Protein AF-A0A154P8I4-F1 (afdb_monomer_lite)

pLDDT: mean 86.37, std 14.07, range [35.03, 98.5]

Structure (mmCIF, N/CA/C/O backbone):
data_AF-A0A154P8I4-F1
#
_entry.id   AF-A0A154P8I4-F1
#
loop_
_atom_site.group_PDB
_atom_site.id
_atom_site.type_symbol
_atom_site.label_atom_id
_atom_site.label_alt_id
_atom_site.label_comp_id
_atom_site.label_asym_id
_atom_site.label_entity_id
_atom_site.label_seq_id
_atom_site.pdbx_PDB_ins_code
_atom_site.Cartn_x
_atom_site.Cartn_y
_atom_site.Cartn_z
_atom_site.occupancy
_atom_site.B_iso_or_equiv
_atom_site.auth_seq_id
_atom_site.auth_comp_id
_atom_site.auth_asym_id
_atom_site.auth_atom_id
_atom_site.pdbx_PDB_model_num
ATOM 1 N N . MET A 1 1 ? 20.596 -29.218 -46.130 1.00 35.44 1 MET A N 1
ATOM 2 C CA . MET A 1 1 ? 19.364 -29.199 -46.947 1.00 35.44 1 MET A CA 1
ATOM 3 C C . MET A 1 1 ? 18.189 -29.148 -45.987 1.00 35.44 1 MET A C 1
ATOM 5 O O . MET A 1 1 ? 17.898 -30.147 -45.347 1.00 35.44 1 MET A O 1
ATOM 9 N N . ASN A 1 2 ? 17.608 -27.961 -45.802 1.00 36.53 2 ASN A N 1
ATOM 10 C CA . ASN A 1 2 ? 16.496 -27.729 -44.881 1.00 36.53 2 ASN A CA 1
ATOM 11 C C . ASN A 1 2 ? 15.179 -28.038 -45.594 1.00 36.53 2 ASN A C 1
ATOM 13 O O . ASN A 1 2 ? 14.752 -27.282 -46.466 1.00 36.53 2 ASN A O 1
ATOM 17 N N . GLY A 1 3 ? 14.551 -29.153 -45.229 1.00 35.03 3 GLY A N 1
ATOM 18 C CA . GLY A 1 3 ? 13.185 -29.465 -45.630 1.00 35.03 3 GLY A CA 1
ATOM 19 C C . GLY A 1 3 ? 12.202 -28.647 -44.798 1.00 35.03 3 GLY A C 1
ATOM 20 O O . GLY A 1 3 ? 11.928 -28.984 -43.652 1.00 35.03 3 GLY A O 1
ATOM 21 N N . SER A 1 4 ? 11.687 -27.562 -45.376 1.00 39.53 4 SER A N 1
ATOM 22 C CA . SER A 1 4 ? 10.518 -26.850 -44.858 1.00 39.53 4 SER A CA 1
ATOM 23 C C . SER A 1 4 ? 9.282 -27.738 -45.028 1.00 39.53 4 SER A C 1
ATOM 25 O O . SER A 1 4 ? 8.770 -27.904 -46.136 1.00 39.53 4 SER A O 1
ATOM 27 N N . LEU A 1 5 ? 8.816 -28.342 -43.935 1.00 37.09 5 LEU A N 1
ATOM 28 C CA . LEU A 1 5 ? 7.507 -28.987 -43.871 1.00 37.09 5 LEU A CA 1
ATOM 29 C C . LEU A 1 5 ? 6.443 -27.895 -43.698 1.00 37.09 5 LEU A C 1
ATOM 31 O O . LEU A 1 5 ? 6.119 -27.473 -42.592 1.00 37.09 5 LEU A O 1
ATOM 35 N N . CYS A 1 6 ? 5.912 -27.418 -44.824 1.00 40.31 6 CYS A N 1
ATOM 36 C CA . CYS A 1 6 ? 4.711 -26.592 -44.868 1.00 40.31 6 CYS A CA 1
ATOM 37 C C . CYS A 1 6 ? 3.496 -27.472 -44.531 1.00 40.31 6 CYS A C 1
ATOM 39 O O . CYS A 1 6 ? 2.940 -28.148 -45.399 1.00 40.31 6 CYS A O 1
ATOM 41 N N . VAL A 1 7 ? 3.101 -27.500 -43.257 1.00 44.62 7 VAL A N 1
ATOM 42 C CA . VAL A 1 7 ? 1.841 -28.123 -42.835 1.00 44.62 7 VAL A CA 1
ATOM 43 C C . VAL A 1 7 ? 0.710 -27.178 -43.236 1.00 44.62 7 VAL A C 1
ATOM 45 O O . VAL A 1 7 ? 0.547 -26.100 -42.670 1.00 44.62 7 VAL A O 1
ATOM 48 N N . ARG A 1 8 ? -0.044 -27.562 -44.270 1.00 45.06 8 ARG A N 1
ATOM 49 C CA . ARG A 1 8 ? -1.255 -26.857 -44.705 1.00 45.06 8 ARG A CA 1
ATOM 50 C C . ARG A 1 8 ? -2.256 -26.833 -43.549 1.00 45.06 8 ARG A C 1
ATOM 52 O O . ARG A 1 8 ? -2.596 -27.884 -43.012 1.00 45.06 8 ARG A O 1
ATOM 59 N N . GLY A 1 9 ? -2.688 -25.627 -43.179 1.00 53.31 9 GLY A N 1
ATOM 60 C CA . GLY A 1 9 ? -3.581 -25.371 -42.055 1.00 53.31 9 GLY A CA 1
ATOM 61 C C . GLY A 1 9 ? -4.856 -26.207 -42.118 1.00 53.31 9 GLY A C 1
ATOM 62 O O . GLY A 1 9 ? -5.525 -26.273 -43.151 1.00 53.31 9 GLY A O 1
ATOM 63 N N . CYS A 1 10 ? -5.184 -26.842 -40.997 1.00 58.69 10 CYS A N 1
ATOM 64 C CA . CYS A 1 10 ? -6.472 -27.487 -40.809 1.00 58.69 10 CYS A CA 1
ATOM 65 C C . CYS A 1 10 ? -7.538 -26.385 -40.815 1.00 58.69 10 CYS A C 1
ATOM 67 O O . CYS A 1 10 ? -7.461 -25.439 -40.028 1.00 58.69 10 CYS A O 1
ATOM 69 N N . SER A 1 11 ? -8.500 -26.455 -41.733 1.00 68.38 11 SER A N 1
ATOM 70 C CA . SER A 1 11 ? -9.598 -25.495 -41.756 1.00 68.38 11 SER A CA 1
ATOM 71 C C . SER A 1 11 ? -10.406 -25.610 -40.465 1.00 68.38 11 SER A C 1
ATOM 73 O O . SER A 1 11 ? -10.626 -26.700 -39.932 1.00 68.38 11 SER A O 1
ATOM 75 N N . LYS A 1 12 ? -10.845 -24.458 -39.947 1.00 77.44 12 LYS A N 1
ATOM 76 C CA . LYS A 1 12 ? -11.714 -24.390 -38.772 1.00 77.44 12 LYS A CA 1
ATOM 77 C C . LYS A 1 12 ? -12.916 -25.333 -38.983 1.00 77.44 12 LYS A C 1
ATOM 79 O O . LYS A 1 12 ? -13.546 -25.235 -40.038 1.00 77.44 12 LYS A O 1
ATOM 84 N N . PRO A 1 13 ? -13.246 -26.224 -38.028 1.00 84.56 13 PRO A N 1
ATOM 85 C CA . PRO A 1 13 ? -14.348 -27.170 -38.180 1.00 84.56 13 PRO A CA 1
ATOM 86 C C . PRO A 1 13 ? -15.649 -26.483 -38.603 1.00 84.56 13 PRO A C 1
ATOM 88 O O . PRO A 1 13 ? -15.931 -25.368 -38.160 1.00 84.56 13 PRO A O 1
ATOM 91 N N . ALA A 1 14 ? -16.463 -27.156 -39.425 1.00 83.25 14 ALA A N 1
ATOM 92 C CA . ALA A 1 14 ? -17.714 -26.605 -39.962 1.00 83.25 14 ALA A CA 1
ATOM 93 C C . ALA A 1 14 ? -18.647 -26.060 -38.861 1.00 83.25 14 ALA A C 1
ATOM 95 O O . ALA A 1 14 ? -19.246 -24.996 -39.003 1.00 83.25 14 ALA A O 1
ATOM 96 N N . THR A 1 15 ? -18.690 -26.744 -37.717 1.00 84.25 15 THR A N 1
ATOM 97 C CA . THR A 1 15 ? -19.455 -26.357 -36.521 1.00 84.25 15 THR A CA 1
ATOM 98 C C . THR A 1 15 ? -18.984 -25.050 -35.881 1.00 84.25 15 THR A C 1
ATOM 100 O O . THR A 1 15 ? -19.738 -24.397 -35.166 1.00 84.25 15 THR A O 1
ATOM 103 N N . LEU A 1 16 ? -17.750 -24.631 -36.155 1.00 80.38 16 LEU A N 1
ATOM 104 C CA . LEU A 1 16 ? -17.148 -23.415 -35.628 1.00 80.38 16 LEU A CA 1
ATOM 105 C C . LEU A 1 16 ? -17.071 -22.299 -36.676 1.00 80.38 16 LEU A C 1
ATOM 107 O O . LEU A 1 16 ? -16.514 -21.246 -36.377 1.00 80.38 16 LEU A O 1
ATOM 111 N N . MET A 1 17 ? -17.654 -22.456 -37.873 1.00 82.12 17 MET A N 1
ATOM 112 C CA . MET A 1 17 ? -17.574 -21.476 -38.975 1.00 82.12 17 MET A CA 1
ATOM 113 C C . MET A 1 17 ? -18.043 -20.064 -38.611 1.00 82.12 17 MET A C 1
ATOM 115 O O . MET A 1 17 ? -17.432 -19.103 -39.073 1.00 82.12 17 MET A O 1
ATOM 119 N N . ALA A 1 18 ? -18.998 -19.926 -37.692 1.00 83.81 18 ALA A N 1
ATOM 120 C CA . ALA A 1 18 ? -19.442 -18.625 -37.184 1.00 83.81 18 ALA A CA 1
ATOM 121 C C . ALA A 1 18 ? -18.504 -17.978 -36.132 1.00 83.81 18 ALA A C 1
ATOM 123 O O . ALA A 1 18 ? -18.668 -16.806 -35.816 1.00 83.81 18 ALA A O 1
ATOM 124 N N . HIS A 1 19 ? -17.524 -18.706 -35.583 1.00 76.44 19 HIS A N 1
ATOM 125 C CA . HIS A 1 19 ? -16.660 -18.244 -34.483 1.00 76.44 19 HIS A CA 1
ATOM 126 C C . HIS A 1 19 ? -15.320 -17.669 -34.971 1.00 76.44 19 HIS A C 1
ATOM 128 O O . HIS A 1 19 ? -14.668 -18.258 -35.828 1.00 76.44 19 HIS A O 1
ATOM 134 N N . THR A 1 20 ? -14.828 -16.579 -34.390 1.00 84.56 20 THR A N 1
ATOM 135 C CA . THR A 1 20 ? -13.475 -16.074 -34.693 1.00 84.56 20 THR A CA 1
ATOM 136 C C . THR A 1 20 ? -12.428 -16.816 -33.861 1.00 84.56 20 THR A C 1
ATOM 138 O O . THR A 1 20 ? -12.591 -16.955 -32.649 1.00 84.56 20 THR A O 1
ATOM 141 N N . VAL A 1 21 ? -11.339 -17.285 -34.484 1.00 82.50 21 VAL A N 1
ATOM 142 C CA . VAL A 1 21 ? -10.190 -17.836 -33.742 1.00 82.50 21 VAL A CA 1
ATOM 143 C C . VAL A 1 21 ? -9.524 -16.684 -32.993 1.00 82.50 21 VAL A C 1
ATOM 145 O O . VAL A 1 21 ? -8.951 -15.794 -33.612 1.00 82.50 21 VAL A O 1
ATOM 148 N N . ALA A 1 22 ? -9.630 -16.679 -31.665 1.00 76.94 22 ALA A N 1
ATOM 149 C CA . ALA A 1 22 ? -9.088 -15.601 -30.839 1.00 76.94 22 ALA A CA 1
ATOM 150 C C . ALA A 1 22 ? -7.551 -15.606 -30.809 1.00 76.94 22 ALA A C 1
ATOM 152 O O . ALA A 1 22 ? -6.921 -14.551 -30.830 1.00 76.94 22 ALA A O 1
ATOM 153 N N . LYS A 1 23 ? -6.954 -16.800 -30.733 1.00 80.94 23 LYS A N 1
ATOM 154 C CA . LYS A 1 23 ? -5.507 -17.018 -30.697 1.00 80.94 23 LYS A CA 1
ATOM 155 C C . LYS A 1 23 ? -5.202 -18.471 -31.053 1.00 80.94 23 LYS A C 1
ATOM 157 O O . LYS A 1 23 ? -5.922 -19.366 -30.617 1.00 80.94 23 LYS A O 1
ATOM 162 N N . GLU A 1 24 ? -4.144 -18.695 -31.821 1.00 82.56 24 GLU A N 1
ATOM 163 C CA . GLU A 1 24 ? -3.618 -20.029 -32.115 1.00 82.56 24 GLU A CA 1
ATOM 164 C C . GLU A 1 24 ? -2.431 -20.326 -31.188 1.00 82.56 24 GLU A C 1
ATOM 166 O O . GLU A 1 24 ? -1.596 -19.452 -30.939 1.00 82.56 24 GLU A O 1
ATOM 171 N N . TYR A 1 25 ? -2.374 -21.542 -30.645 1.00 79.38 25 TYR A N 1
ATOM 172 C CA . TYR A 1 25 ? -1.311 -21.978 -29.743 1.00 79.38 25 TYR A CA 1
ATOM 173 C C . TYR A 1 25 ? -0.600 -23.192 -30.331 1.00 79.38 25 TYR A C 1
ATOM 175 O O . TYR A 1 25 ? -1.224 -24.221 -30.579 1.00 79.38 25 TYR A O 1
ATOM 183 N N . ASN A 1 26 ? 0.719 -23.093 -30.481 1.00 84.75 26 ASN A N 1
ATOM 184 C CA . ASN A 1 26 ? 1.554 -24.236 -30.827 1.00 84.75 26 ASN A CA 1
ATOM 185 C C . ASN A 1 26 ? 1.911 -25.001 -29.548 1.00 84.75 26 ASN A C 1
ATOM 187 O O . ASN A 1 26 ? 2.734 -24.546 -28.752 1.00 84.75 26 ASN A O 1
ATOM 191 N N . VAL A 1 27 ? 1.268 -26.149 -29.334 1.00 84.00 27 VAL A N 1
ATOM 192 C CA . VAL A 1 27 ? 1.498 -26.995 -28.157 1.00 84.00 27 VAL A CA 1
ATOM 193 C C . VAL A 1 27 ? 2.620 -27.981 -28.468 1.00 84.00 27 VAL A C 1
ATOM 195 O O . VAL A 1 27 ? 2.387 -29.053 -29.016 1.00 84.00 27 VAL A O 1
ATOM 198 N N . VAL A 1 28 ? 3.851 -27.598 -28.128 1.00 89.44 28 VAL A N 1
ATOM 199 C CA . VAL A 1 28 ? 5.066 -28.406 -28.361 1.00 89.44 28 VAL A CA 1
ATOM 200 C C . VAL A 1 28 ? 5.499 -29.235 -27.142 1.00 89.44 28 VAL A C 1
ATOM 202 O O . VAL A 1 28 ? 6.514 -29.921 -27.191 1.00 89.44 28 VAL A O 1
ATOM 205 N N . GLY A 1 29 ? 4.717 -29.197 -26.059 1.00 81.75 29 GLY A N 1
ATOM 206 C CA . GLY A 1 29 ? 5.073 -29.788 -24.768 1.00 81.75 29 GLY A CA 1
ATOM 207 C C . GLY A 1 29 ? 5.945 -28.861 -23.913 1.00 81.75 29 GLY A C 1
ATOM 208 O O . GLY A 1 29 ? 6.627 -27.971 -24.414 1.00 81.75 29 GLY A O 1
ATOM 209 N N . MET A 1 30 ? 5.878 -29.045 -22.598 1.00 91.81 30 MET A N 1
ATOM 210 C CA . MET A 1 30 ? 6.654 -28.326 -21.584 1.00 91.81 30 MET A CA 1
ATOM 211 C C . MET A 1 30 ? 7.020 -29.342 -20.503 1.00 91.81 30 MET A C 1
ATOM 213 O O . MET A 1 30 ? 6.185 -30.187 -20.168 1.00 91.81 30 MET A O 1
ATOM 217 N N . THR A 1 31 ? 8.246 -29.311 -19.974 1.00 90.50 31 THR A N 1
ATOM 218 C CA . THR A 1 31 ? 8.592 -30.210 -18.865 1.00 90.50 31 THR A CA 1
ATOM 219 C C . THR A 1 31 ? 7.923 -29.742 -17.574 1.00 90.50 31 THR A C 1
ATOM 221 O O . THR A 1 31 ? 7.605 -28.565 -17.422 1.00 90.50 31 THR A O 1
ATOM 224 N N . VAL A 1 32 ? 7.723 -30.648 -16.612 1.00 79.81 32 VAL A N 1
ATOM 225 C CA . VAL A 1 32 ? 7.200 -30.270 -15.285 1.00 79.81 32 VAL A CA 1
ATOM 226 C C . VAL A 1 32 ? 8.108 -29.234 -14.624 1.00 79.81 32 VAL A C 1
ATOM 228 O O . VAL A 1 32 ? 7.610 -28.301 -14.009 1.00 79.81 32 VAL A O 1
ATOM 231 N N . LYS A 1 33 ? 9.428 -29.356 -14.804 1.00 77.62 33 LYS A N 1
ATOM 232 C CA . LYS A 1 33 ? 10.389 -28.369 -14.317 1.00 77.62 33 LYS A CA 1
ATOM 233 C C . LYS A 1 33 ? 10.189 -27.014 -14.995 1.00 77.62 33 LYS A C 1
ATOM 235 O O . LYS A 1 33 ? 10.012 -26.040 -14.290 1.00 77.62 33 LYS A O 1
ATOM 240 N N . ASP A 1 34 ? 10.119 -26.955 -16.324 1.00 79.75 34 ASP A N 1
ATOM 241 C CA . ASP A 1 34 ? 9.887 -25.688 -17.035 1.00 79.75 34 ASP A CA 1
ATOM 242 C C . ASP A 1 34 ? 8.540 -25.064 -16.663 1.00 79.75 34 ASP A C 1
ATOM 244 O O . ASP A 1 34 ? 8.420 -23.846 -16.616 1.00 79.75 34 ASP A O 1
ATOM 248 N N . PHE A 1 35 ? 7.519 -25.886 -16.404 1.00 78.94 35 PHE A N 1
ATOM 249 C CA . PHE A 1 35 ? 6.231 -25.415 -15.910 1.00 78.94 35 PHE A CA 1
ATOM 250 C C . PHE A 1 35 ? 6.375 -24.809 -14.517 1.00 78.94 35 PHE A C 1
ATOM 252 O O . PHE A 1 35 ? 5.916 -23.694 -14.295 1.00 78.94 35 PHE A O 1
ATOM 259 N N . LEU A 1 36 ? 7.026 -25.514 -13.593 1.00 67.94 36 LEU A N 1
ATOM 260 C CA . LEU A 1 36 ? 7.275 -25.006 -12.252 1.00 67.94 36 LEU A CA 1
ATOM 261 C C . LEU A 1 36 ? 8.142 -23.751 -12.317 1.00 67.94 36 LEU A C 1
ATOM 263 O O . LEU A 1 36 ? 7.663 -22.716 -11.893 1.00 67.94 36 LEU A O 1
ATOM 267 N N . ASP A 1 37 ? 9.320 -23.767 -12.927 1.00 69.69 37 ASP A N 1
ATOM 268 C CA . ASP A 1 37 ? 10.199 -22.596 -13.054 1.00 69.69 37 ASP A CA 1
ATOM 269 C C . ASP A 1 37 ? 9.430 -21.406 -13.670 1.00 69.69 37 ASP A C 1
ATOM 271 O O . ASP A 1 37 ? 9.345 -20.328 -13.089 1.00 69.69 37 ASP A O 1
ATOM 275 N N . LYS A 1 38 ? 8.704 -21.613 -14.776 1.00 68.38 38 LYS A N 1
ATOM 276 C CA . LYS A 1 38 ? 7.925 -20.546 -15.430 1.00 68.38 38 LYS A CA 1
ATOM 277 C C . LYS A 1 38 ? 6.744 -20.028 -14.607 1.00 68.38 38 LYS A C 1
ATOM 279 O O . LYS A 1 38 ? 6.360 -18.871 -14.777 1.00 68.38 38 LYS A O 1
ATOM 284 N N . HIS A 1 39 ? 6.121 -20.863 -13.782 1.00 60.16 39 HIS A N 1
ATOM 285 C CA . HIS A 1 39 ? 4.912 -20.511 -13.032 1.00 60.16 39 HIS A CA 1
ATOM 286 C C . HIS A 1 39 ? 5.154 -20.286 -11.529 1.00 60.16 39 HIS A C 1
ATOM 288 O O . HIS A 1 39 ? 4.250 -19.793 -10.860 1.00 60.16 39 HIS A O 1
ATOM 294 N N . THR A 1 40 ? 6.357 -20.569 -11.021 1.00 49.94 40 THR A N 1
ATOM 295 C CA . THR A 1 40 ? 6.786 -20.382 -9.621 1.00 49.94 40 THR A CA 1
ATOM 296 C C . THR A 1 40 ? 7.856 -19.294 -9.478 1.00 49.94 40 THR A C 1
ATOM 298 O O . THR A 1 40 ? 7.763 -18.518 -8.532 1.00 49.94 40 THR A O 1
ATOM 301 N N . ASP A 1 41 ? 8.756 -19.083 -10.456 1.00 45.00 41 ASP A N 1
ATOM 302 C CA . ASP A 1 41 ? 9.697 -17.935 -10.449 1.00 45.00 41 ASP A CA 1
ATOM 303 C C . ASP A 1 41 ? 9.002 -16.586 -10.726 1.00 45.00 41 ASP A C 1
ATOM 305 O O . ASP A 1 41 ? 9.611 -15.517 -10.651 1.00 45.00 41 ASP A O 1
ATOM 309 N N . MET A 1 42 ? 7.702 -16.610 -11.036 1.00 49.47 42 MET A N 1
ATOM 310 C CA . MET A 1 42 ? 6.866 -15.412 -11.145 1.00 49.47 42 MET A CA 1
AT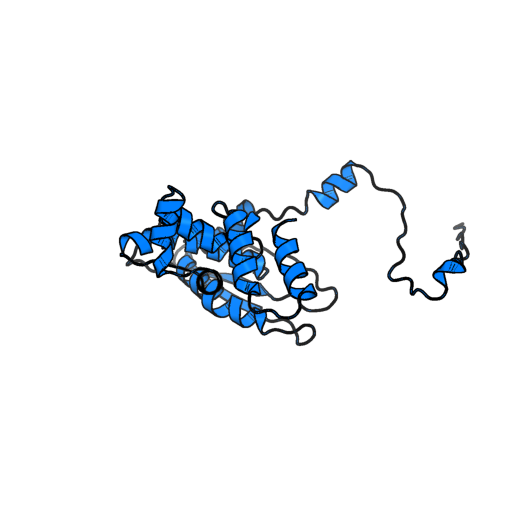OM 311 C C . MET A 1 42 ? 6.265 -14.957 -9.809 1.00 49.47 42 MET A C 1
ATOM 313 O O . MET A 1 42 ? 5.523 -13.967 -9.799 1.00 49.47 42 MET A O 1
ATOM 317 N N . GLU A 1 43 ? 6.533 -15.638 -8.688 1.00 59.06 43 GLU A N 1
ATOM 318 C CA . GLU A 1 43 ? 6.020 -15.175 -7.402 1.00 59.06 43 GLU A CA 1
ATOM 319 C C . GLU A 1 43 ? 6.651 -13.834 -7.031 1.00 59.06 43 GLU A C 1
ATOM 321 O O . GLU A 1 43 ? 7.820 -13.705 -6.667 1.00 59.06 43 GLU A O 1
ATOM 326 N N . PHE A 1 44 ? 5.827 -12.794 -7.129 1.00 77.19 44 PHE A N 1
ATOM 327 C CA . PHE A 1 44 ? 6.126 -11.494 -6.572 1.00 77.19 44 PHE A CA 1
ATOM 328 C C . PHE A 1 44 ? 6.545 -11.654 -5.101 1.00 77.19 44 PHE A C 1
ATOM 330 O O . PHE A 1 44 ? 5.734 -11.982 -4.236 1.00 77.19 44 PHE A O 1
ATOM 337 N N . ASN A 1 45 ? 7.821 -11.391 -4.820 1.00 85.12 45 ASN A N 1
ATOM 338 C CA . ASN A 1 45 ? 8.385 -11.520 -3.486 1.00 85.12 45 ASN A CA 1
ATOM 339 C C . ASN A 1 45 ? 8.379 -10.161 -2.772 1.00 85.12 45 ASN A C 1
ATOM 341 O O . ASN A 1 45 ? 9.251 -9.313 -2.992 1.00 85.12 45 ASN A O 1
ATOM 345 N N . LEU A 1 46 ? 7.395 -9.949 -1.892 1.00 88.88 46 LEU A N 1
ATOM 346 C CA . LEU A 1 46 ? 7.287 -8.706 -1.122 1.00 88.88 46 LEU A CA 1
ATOM 347 C C . LEU A 1 46 ? 8.498 -8.483 -0.203 1.00 88.88 46 LEU A C 1
ATOM 349 O O . LEU A 1 46 ? 8.918 -7.344 -0.004 1.00 88.88 46 LEU A O 1
ATOM 353 N N . THR A 1 47 ? 9.089 -9.548 0.339 1.00 90.88 47 THR A N 1
ATOM 354 C CA . THR A 1 47 ? 10.278 -9.450 1.198 1.00 90.88 47 THR A CA 1
ATOM 355 C C . THR A 1 47 ? 11.470 -8.888 0.431 1.00 90.88 47 THR A C 1
ATOM 357 O O . THR A 1 47 ? 12.159 -8.003 0.940 1.00 90.88 47 THR A O 1
ATOM 360 N N . GLU A 1 48 ? 11.691 -9.338 -0.802 1.00 90.38 48 GLU A N 1
ATOM 361 C CA . GLU A 1 48 ? 12.755 -8.793 -1.647 1.00 90.38 48 GLU A CA 1
ATOM 362 C C . GLU A 1 48 ? 12.449 -7.356 -2.081 1.00 90.38 48 GLU A C 1
ATOM 364 O O . GLU A 1 48 ? 13.321 -6.489 -2.013 1.00 90.38 48 GLU A O 1
ATOM 369 N N . LEU A 1 49 ? 11.186 -7.053 -2.404 1.00 92.25 49 LEU A N 1
ATOM 370 C CA . LEU A 1 49 ? 10.757 -5.683 -2.693 1.00 92.25 49 LEU A CA 1
ATOM 371 C C . LEU A 1 49 ? 11.064 -4.727 -1.529 1.00 92.25 49 LEU A C 1
ATOM 373 O O . LEU A 1 49 ? 11.594 -3.639 -1.752 1.00 92.25 49 LEU A O 1
ATOM 377 N N . ARG A 1 50 ? 10.768 -5.133 -0.287 1.00 95.25 50 ARG A N 1
ATOM 378 C CA . ARG A 1 50 ? 11.066 -4.355 0.928 1.00 95.25 50 ARG A CA 1
ATOM 379 C C . ARG A 1 50 ? 12.564 -4.089 1.072 1.00 95.25 50 ARG A C 1
ATOM 381 O O . ARG A 1 50 ? 12.949 -2.961 1.378 1.00 95.25 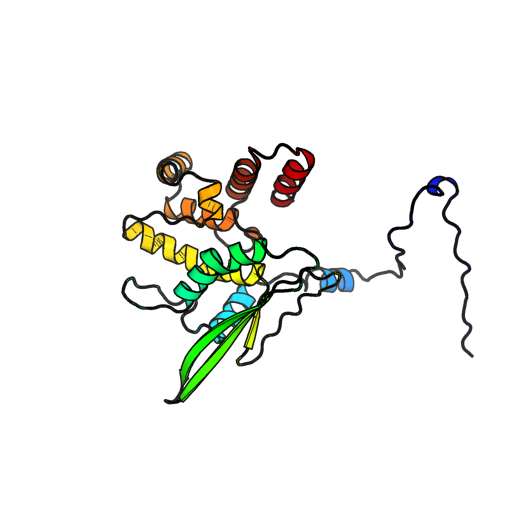50 ARG A O 1
ATOM 388 N N . LYS A 1 51 ? 13.404 -5.109 0.852 1.00 94.06 51 LYS A N 1
ATOM 389 C CA . LYS A 1 51 ? 14.869 -4.978 0.923 1.00 94.06 51 LYS A CA 1
ATOM 390 C C . LYS A 1 51 ? 15.389 -4.000 -0.122 1.00 94.06 51 LYS A C 1
ATOM 392 O O . LYS A 1 51 ? 16.119 -3.082 0.241 1.00 94.06 51 LYS A O 1
ATOM 397 N N . MET A 1 52 ? 14.969 -4.152 -1.379 1.00 93.38 52 MET A N 1
ATOM 398 C CA . MET A 1 52 ? 15.351 -3.239 -2.457 1.00 93.38 52 MET A CA 1
ATOM 399 C C . MET A 1 52 ? 14.899 -1.812 -2.151 1.00 93.38 52 MET A C 1
ATOM 401 O O . MET A 1 52 ? 15.707 -0.890 -2.187 1.00 93.38 52 MET A O 1
ATOM 405 N N . PHE A 1 53 ? 13.642 -1.618 -1.743 1.00 96.12 53 PHE A N 1
ATOM 406 C CA . PHE A 1 53 ? 13.130 -0.284 -1.437 1.00 96.12 53 PHE A CA 1
ATOM 407 C C . PHE A 1 53 ? 13.886 0.392 -0.284 1.00 96.12 53 PHE A C 1
ATOM 409 O O . PHE A 1 53 ? 14.164 1.589 -0.368 1.00 96.12 53 PHE A O 1
ATOM 416 N N . LYS A 1 54 ? 14.309 -0.359 0.744 1.00 95.69 54 LYS A N 1
ATOM 417 C CA . LYS A 1 54 ? 15.134 0.163 1.849 1.00 95.69 54 LYS A CA 1
ATOM 418 C C . LYS A 1 54 ? 16.481 0.729 1.385 1.00 95.69 54 LYS A C 1
ATOM 420 O O . LYS A 1 54 ? 16.995 1.656 2.009 1.00 95.69 54 LYS A O 1
ATOM 425 N N . LEU A 1 55 ? 17.048 0.225 0.285 1.00 93.31 55 LEU A N 1
ATOM 426 C CA . LEU A 1 55 ? 18.277 0.785 -0.292 1.00 93.31 55 LEU A CA 1
ATOM 427 C C . LEU A 1 55 ? 18.064 2.212 -0.820 1.00 93.31 55 LEU A C 1
ATOM 429 O O . LEU A 1 55 ? 18.983 3.026 -0.751 1.00 93.31 55 LEU A O 1
ATOM 433 N N . HIS A 1 56 ? 16.857 2.534 -1.298 1.00 94.56 56 HIS A N 1
ATOM 434 C CA . HIS A 1 56 ? 16.510 3.858 -1.827 1.00 94.56 56 HIS A CA 1
ATOM 435 C C . HIS A 1 56 ? 15.897 4.776 -0.758 1.00 94.56 56 HIS A C 1
ATOM 437 O O . HIS A 1 56 ? 16.281 5.939 -0.637 1.00 94.56 56 HIS A O 1
ATOM 443 N N . CYS A 1 57 ? 14.976 4.258 0.054 1.00 96.12 57 CYS A N 1
ATOM 444 C CA . CYS A 1 57 ? 14.372 4.939 1.195 1.00 96.12 57 CYS A CA 1
ATOM 445 C C . CYS A 1 57 ? 14.991 4.390 2.489 1.00 96.12 57 CYS A C 1
ATOM 447 O O . CYS A 1 57 ? 14.483 3.458 3.096 1.00 96.12 57 CYS A O 1
ATOM 449 N N . HIS A 1 58 ? 16.122 4.970 2.898 1.00 93.00 58 HIS A N 1
ATOM 450 C CA . HIS A 1 58 ? 16.940 4.478 4.021 1.00 93.00 58 HIS A CA 1
ATOM 451 C C . HIS A 1 58 ? 16.199 4.279 5.358 1.00 93.00 58 HIS A C 1
ATOM 453 O O . HIS A 1 58 ? 16.529 3.351 6.089 1.00 93.00 58 HIS A O 1
ATOM 459 N N . ASP A 1 59 ? 15.208 5.121 5.657 1.00 94.62 59 ASP A N 1
ATOM 460 C CA . ASP A 1 59 ? 14.405 5.078 6.880 1.00 94.62 59 ASP A CA 1
ATOM 461 C C . ASP A 1 59 ? 13.178 4.157 6.754 1.00 94.62 59 ASP A C 1
ATOM 463 O O . ASP A 1 59 ? 12.348 4.059 7.660 1.00 94.62 59 ASP A O 1
ATOM 467 N N . TYR A 1 60 ? 13.045 3.450 5.629 1.00 96.44 60 TYR A N 1
ATOM 468 C CA . TYR A 1 60 ? 12.040 2.414 5.462 1.00 96.44 60 TYR A CA 1
ATOM 469 C C . TYR A 1 60 ? 12.273 1.280 6.467 1.00 96.44 60 TYR A C 1
ATOM 471 O O . TYR A 1 60 ? 13.379 0.744 6.589 1.00 96.44 60 TYR A O 1
ATOM 479 N N . MET A 1 61 ? 11.205 0.898 7.173 1.00 93.81 61 MET A N 1
ATOM 480 C CA . MET A 1 61 ? 11.209 -0.053 8.296 1.00 93.81 61 MET A CA 1
ATOM 481 C C . MET A 1 61 ? 11.955 0.413 9.561 1.00 93.81 61 MET A C 1
ATOM 483 O O . MET A 1 61 ? 12.097 -0.382 10.484 1.00 93.81 61 MET A O 1
ATOM 487 N N . GLU A 1 62 ? 12.413 1.667 9.652 1.00 94.56 62 GLU A N 1
ATOM 488 C CA . GLU A 1 62 ? 12.853 2.225 10.941 1.00 94.56 62 GLU A CA 1
ATOM 489 C C . GLU A 1 62 ? 11.652 2.501 11.854 1.00 94.56 62 GLU A C 1
ATOM 491 O O . GLU A 1 62 ? 10.550 2.775 11.372 1.00 94.56 62 GLU A O 1
ATOM 496 N N . ASN A 1 63 ? 11.865 2.464 13.173 1.00 94.31 63 ASN A N 1
ATOM 497 C CA . ASN A 1 63 ? 10.833 2.816 14.148 1.00 94.31 63 ASN A CA 1
ATOM 498 C C . ASN A 1 63 ? 10.346 4.250 13.913 1.00 94.31 63 ASN A C 1
ATOM 500 O O . ASN A 1 63 ? 11.139 5.191 13.828 1.00 94.31 63 ASN A O 1
ATOM 504 N N . LEU A 1 64 ? 9.029 4.397 13.802 1.00 95.06 64 LEU A N 1
ATOM 505 C CA . LEU A 1 64 ? 8.388 5.686 13.592 1.00 95.06 64 LEU A CA 1
ATOM 506 C C . LEU A 1 64 ? 8.239 6.409 14.935 1.00 95.06 64 LEU A C 1
ATOM 508 O O . LEU A 1 64 ? 7.931 5.794 15.952 1.00 95.06 64 LEU A O 1
ATOM 512 N N . VAL A 1 65 ? 8.464 7.722 14.930 1.00 93.50 65 VAL A N 1
ATOM 513 C CA . VAL A 1 65 ? 8.370 8.591 16.111 1.00 93.50 65 VAL A CA 1
ATOM 514 C C . VAL A 1 65 ? 7.580 9.833 15.713 1.00 93.50 65 VAL A C 1
ATOM 516 O O . VAL A 1 65 ? 7.839 10.387 14.647 1.00 93.50 65 VAL A O 1
ATOM 519 N N . LEU A 1 66 ? 6.632 10.265 16.554 1.00 90.94 66 LEU A N 1
ATOM 520 C CA . LEU A 1 66 ? 5.678 11.343 16.248 1.00 90.94 66 LEU A CA 1
ATOM 521 C C . LEU A 1 66 ? 6.347 12.630 15.739 1.00 90.94 66 LEU A C 1
ATOM 523 O O . LEU A 1 66 ? 5.937 13.165 14.713 1.00 90.94 66 LEU A O 1
ATOM 527 N N . ASP A 1 67 ? 7.406 13.078 16.413 1.00 92.38 67 ASP A N 1
ATOM 528 C CA . ASP A 1 67 ? 8.054 14.367 16.131 1.00 92.38 67 ASP A CA 1
ATOM 529 C C . ASP A 1 67 ? 9.296 14.251 15.228 1.00 92.38 67 ASP A C 1
ATOM 531 O O . ASP A 1 67 ? 10.065 15.204 15.080 1.00 92.38 67 ASP A O 1
ATOM 535 N N . LYS A 1 68 ? 9.525 13.085 14.604 1.00 94.31 68 LYS A N 1
ATOM 536 C CA . LYS A 1 68 ? 10.656 12.854 13.694 1.00 94.31 68 LYS A CA 1
ATOM 537 C C . LYS A 1 68 ? 10.159 12.692 12.261 1.00 94.31 68 LYS A C 1
ATOM 539 O O . LYS A 1 68 ? 9.407 11.773 11.947 1.00 94.31 68 LYS A O 1
ATOM 544 N N . ALA A 1 69 ? 10.650 13.542 11.361 1.00 95.19 69 ALA A N 1
ATOM 545 C CA . ALA A 1 69 ? 10.357 13.420 9.937 1.00 95.19 69 ALA A CA 1
ATOM 546 C C . ALA A 1 69 ? 10.830 12.064 9.377 1.00 95.19 69 ALA A C 1
ATOM 548 O O . ALA A 1 69 ? 11.964 11.643 9.622 1.00 95.19 69 ALA A O 1
ATOM 549 N N . SER A 1 70 ? 9.977 11.417 8.579 1.00 97.12 70 SER A N 1
ATOM 550 C CA . SER A 1 70 ? 10.278 10.164 7.881 1.00 97.12 70 SER A CA 1
ATOM 551 C C . SER A 1 70 ? 9.898 10.264 6.405 1.00 97.12 70 SER A C 1
ATOM 553 O O . SER A 1 70 ? 8.763 10.594 6.054 1.00 97.12 70 SER A O 1
ATOM 555 N N . LYS A 1 71 ? 10.848 9.922 5.531 1.00 97.31 71 LYS A N 1
ATOM 556 C CA . LYS A 1 71 ? 10.645 9.842 4.080 1.00 97.31 71 LYS A CA 1
ATOM 557 C C . LYS A 1 71 ? 9.771 8.645 3.723 1.00 97.31 71 LYS A C 1
ATOM 559 O O . LYS A 1 71 ? 9.013 8.725 2.762 1.00 97.31 71 LYS A O 1
ATOM 564 N N . ALA A 1 72 ? 9.831 7.561 4.501 1.00 97.44 72 ALA A N 1
ATOM 565 C CA . ALA A 1 72 ? 8.928 6.423 4.337 1.00 97.44 72 ALA A CA 1
ATOM 566 C C . ALA A 1 72 ? 7.466 6.820 4.607 1.00 97.44 72 ALA A C 1
ATOM 568 O O . ALA A 1 72 ? 6.575 6.427 3.854 1.00 97.44 72 ALA A O 1
ATOM 569 N N . VAL A 1 73 ? 7.217 7.637 5.639 1.00 98.19 73 VAL A N 1
ATOM 570 C CA . VAL A 1 73 ? 5.877 8.176 5.944 1.00 98.19 73 VAL A CA 1
ATOM 571 C C . VAL A 1 73 ? 5.396 9.120 4.843 1.00 98.19 73 VAL A C 1
ATOM 573 O O . VAL A 1 73 ? 4.250 9.013 4.409 1.00 98.19 73 VAL A O 1
ATOM 576 N N . GLU A 1 74 ? 6.262 10.001 4.337 1.00 98.06 74 GLU A N 1
ATOM 577 C CA . GLU A 1 74 ? 5.916 10.877 3.212 1.00 98.06 74 GLU A CA 1
ATOM 578 C C . GLU A 1 74 ? 5.604 10.072 1.942 1.00 98.06 74 GLU A C 1
ATOM 580 O O . GLU A 1 74 ? 4.564 10.288 1.321 1.00 98.06 74 GLU A O 1
ATOM 585 N N . PHE A 1 75 ? 6.441 9.088 1.594 1.00 98.50 75 PHE A N 1
ATOM 586 C CA . PHE A 1 75 ? 6.189 8.173 0.479 1.00 98.50 75 PHE A CA 1
ATOM 587 C C . PHE A 1 75 ? 4.847 7.450 0.639 1.00 98.50 75 PHE A C 1
ATOM 589 O O . PHE A 1 75 ? 4.038 7.457 -0.286 1.00 98.50 75 PHE A O 1
ATOM 596 N N . CYS A 1 76 ? 4.580 6.885 1.819 1.00 98.25 76 CYS A N 1
ATOM 597 C CA . CYS A 1 76 ? 3.311 6.241 2.157 1.00 98.25 76 CYS A CA 1
ATOM 598 C C . CYS A 1 76 ? 2.118 7.176 1.913 1.00 98.25 76 CYS A C 1
ATOM 600 O O . CYS A 1 76 ? 1.191 6.821 1.181 1.00 98.25 76 CYS A O 1
ATOM 602 N N . SER A 1 77 ? 2.176 8.395 2.455 1.00 98.06 77 SER A N 1
ATOM 603 C CA . SER A 1 77 ? 1.129 9.404 2.290 1.00 98.06 77 SER A CA 1
ATOM 604 C C . SER A 1 77 ? 0.896 9.743 0.814 1.00 98.06 77 SER A C 1
ATOM 606 O O . SER A 1 77 ? -0.224 9.628 0.312 1.00 98.06 77 SER A O 1
ATOM 608 N N . LYS A 1 78 ? 1.965 10.061 0.075 1.00 98.12 78 LYS A N 1
ATOM 609 C CA . LYS A 1 78 ? 1.895 10.376 -1.358 1.00 98.12 78 LYS A CA 1
ATOM 610 C C . LYS A 1 78 ? 1.328 9.220 -2.175 1.00 98.12 78 LYS A C 1
ATOM 612 O O . LYS A 1 78 ? 0.496 9.438 -3.054 1.00 98.12 78 LYS A O 1
ATOM 617 N N . VAL A 1 79 ? 1.732 7.985 -1.894 1.00 97.19 79 VAL A N 1
ATOM 618 C CA . VAL A 1 79 ? 1.239 6.814 -2.625 1.00 97.19 79 VAL A CA 1
ATOM 619 C C . VAL A 1 79 ? -0.250 6.581 -2.373 1.00 97.19 79 VAL A C 1
ATOM 621 O O . VAL A 1 79 ? -1.009 6.409 -3.330 1.00 97.19 79 VAL A O 1
ATOM 624 N N . ILE A 1 80 ? -0.680 6.601 -1.110 1.00 96.38 80 ILE A N 1
ATOM 625 C CA . ILE A 1 80 ? -2.059 6.275 -0.720 1.00 96.38 80 ILE A CA 1
ATOM 626 C C . ILE A 1 80 ? -3.037 7.385 -1.124 1.00 96.38 80 ILE A C 1
ATOM 628 O O . ILE A 1 80 ? -4.117 7.090 -1.645 1.00 96.38 80 ILE A O 1
ATOM 632 N N . TYR A 1 81 ? -2.667 8.650 -0.910 1.00 95.75 81 TYR A N 1
ATOM 633 C CA . TYR A 1 81 ? -3.585 9.785 -1.038 1.00 95.75 81 TYR A CA 1
ATOM 634 C C . TYR A 1 81 ? -3.453 10.568 -2.351 1.00 95.75 81 TYR A C 1
ATOM 636 O O . TYR A 1 81 ? -4.392 11.275 -2.709 1.00 95.75 81 TYR A O 1
ATOM 644 N N . GLU A 1 82 ? -2.357 10.424 -3.104 1.00 95.69 82 GLU A N 1
ATOM 645 C CA . GLU A 1 82 ? -2.140 11.172 -4.356 1.00 95.69 82 GLU A CA 1
ATOM 646 C C . GLU A 1 82 ? -1.952 10.229 -5.554 1.00 95.69 82 GLU A C 1
ATOM 648 O O . GLU A 1 82 ? -2.827 10.142 -6.421 1.00 95.69 82 GLU A O 1
ATOM 653 N N . VAL A 1 83 ? -0.869 9.445 -5.581 1.00 94.44 83 VAL A N 1
ATOM 654 C CA . VAL A 1 83 ? -0.505 8.594 -6.732 1.00 94.44 83 VAL A CA 1
ATOM 655 C C . VAL A 1 83 ? -1.579 7.545 -7.023 1.00 94.44 83 VAL A C 1
ATOM 657 O O . VAL A 1 83 ? -2.011 7.391 -8.168 1.00 94.44 83 VAL A O 1
ATOM 660 N N . GLY A 1 84 ? -2.058 6.835 -5.998 1.00 91.44 84 GLY A N 1
ATOM 661 C CA . GLY A 1 84 ? -3.121 5.839 -6.130 1.00 91.44 84 GLY A CA 1
ATOM 662 C C . GLY A 1 84 ? -4.383 6.423 -6.783 1.00 91.44 84 GLY A C 1
ATOM 663 O O . GLY A 1 84 ? -4.787 5.942 -7.848 1.00 91.44 84 GLY A O 1
ATOM 664 N N . PRO A 1 85 ? -5.003 7.471 -6.209 1.00 90.06 85 PRO A N 1
ATOM 665 C CA . PRO A 1 85 ? -6.135 8.172 -6.816 1.00 90.06 85 PRO A CA 1
ATOM 666 C C . PRO A 1 85 ? -5.885 8.704 -8.230 1.00 90.06 85 PRO A C 1
ATOM 668 O O . PRO A 1 85 ? -6.737 8.524 -9.104 1.00 90.06 85 PRO A O 1
ATOM 671 N N . GLU A 1 86 ? -4.739 9.332 -8.493 1.00 91.31 86 GLU A N 1
ATOM 672 C CA . GLU A 1 86 ? -4.420 9.863 -9.822 1.00 91.31 86 GLU A CA 1
ATOM 673 C C . GLU A 1 86 ? -4.271 8.764 -10.872 1.00 91.31 86 GLU A C 1
ATOM 675 O O . GLU A 1 86 ? -4.741 8.911 -12.004 1.00 91.31 86 GLU A O 1
ATOM 680 N N . SER A 1 87 ? -3.677 7.633 -10.499 1.00 87.69 87 SER A N 1
ATOM 681 C CA . SER A 1 87 ? -3.471 6.505 -11.404 1.00 87.69 87 SER A CA 1
ATOM 682 C C . SER A 1 87 ? -4.776 5.863 -11.884 1.00 87.69 87 SER A C 1
ATOM 684 O O . SER A 1 87 ? -4.867 5.394 -13.027 1.00 87.69 87 SER A O 1
ATOM 686 N N . ARG A 1 88 ? -5.825 5.894 -11.050 1.00 83.81 88 ARG A N 1
ATOM 687 C CA . ARG A 1 88 ? -7.171 5.418 -11.406 1.00 83.81 88 ARG A CA 1
ATOM 688 C C . ARG A 1 88 ? -7.828 6.285 -12.480 1.00 83.81 88 ARG A C 1
ATOM 690 O O . ARG A 1 88 ? -8.645 5.773 -13.238 1.00 83.81 88 ARG A O 1
ATOM 697 N N . LYS A 1 89 ? -7.430 7.558 -12.604 1.00 83.69 89 LYS A N 1
ATOM 698 C CA . LYS A 1 89 ? -7.927 8.483 -13.638 1.00 83.69 89 LYS A CA 1
ATOM 699 C C . LYS A 1 89 ? -7.281 8.258 -15.013 1.00 83.69 89 LYS A C 1
ATOM 701 O O . LYS A 1 89 ? -7.806 8.746 -16.009 1.00 83.69 89 LYS A O 1
ATOM 706 N N . VAL A 1 90 ? -6.163 7.527 -15.089 1.00 79.12 90 VAL A N 1
ATOM 707 C CA . VAL A 1 90 ? -5.493 7.192 -16.360 1.00 79.12 90 VAL A CA 1
ATOM 708 C C . VAL A 1 90 ? -6.318 6.138 -17.102 1.00 79.12 90 VAL A C 1
ATOM 710 O O . VAL A 1 90 ? -6.590 5.070 -16.549 1.00 79.12 90 VAL A O 1
ATOM 713 N N . LYS A 1 91 ? -6.733 6.404 -18.342 1.00 75.69 91 LYS A N 1
ATOM 714 C CA . LYS A 1 91 ? -7.537 5.466 -19.143 1.00 75.69 91 LYS A CA 1
ATOM 715 C C . LYS A 1 91 ? -6.635 4.633 -20.059 1.00 75.69 91 LYS A C 1
ATOM 717 O O . LYS A 1 91 ? -5.513 5.022 -20.372 1.00 75.69 91 LYS A O 1
ATOM 722 N N . LYS A 1 92 ? -7.120 3.464 -20.487 1.00 71.75 92 LYS A N 1
ATOM 723 C CA . LYS A 1 92 ? -6.420 2.645 -21.489 1.00 71.75 92 LYS A CA 1
ATOM 724 C C . LYS A 1 92 ? -6.260 3.477 -22.772 1.00 71.75 92 LYS A C 1
ATOM 726 O O . LYS A 1 92 ? -7.229 4.085 -23.217 1.00 71.75 92 LYS A O 1
ATOM 731 N N . GLY A 1 93 ? -5.046 3.540 -23.319 1.00 63.56 93 GLY A N 1
ATOM 732 C CA . GLY A 1 93 ? -4.746 4.280 -24.554 1.00 63.56 93 GLY A CA 1
ATOM 733 C C . GLY A 1 93 ? -4.483 5.787 -24.411 1.00 63.56 93 GLY A C 1
ATOM 734 O O . GLY A 1 93 ? -4.155 6.416 -25.409 1.00 63.56 93 GLY A O 1
ATOM 735 N N . THR A 1 94 ? -4.557 6.384 -23.211 1.00 66.44 94 THR A N 1
ATOM 736 C CA . THR A 1 94 ? -4.277 7.830 -23.015 1.00 66.44 94 THR A CA 1
ATOM 737 C C . THR A 1 94 ? -2.815 8.148 -22.674 1.00 66.44 94 THR A C 1
ATOM 739 O O . THR A 1 94 ? -2.524 9.242 -22.199 1.00 66.44 94 THR A O 1
ATOM 742 N N . GLY A 1 95 ? -1.905 7.193 -22.880 1.00 70.00 95 GLY A N 1
ATOM 743 C CA . GLY A 1 95 ? -0.511 7.280 -22.440 1.00 70.00 95 GLY A CA 1
ATOM 744 C C . GLY A 1 95 ? -0.322 6.927 -20.962 1.00 70.00 95 GLY A C 1
ATOM 745 O O . GLY A 1 95 ? -1.234 7.075 -20.143 1.00 70.00 95 GLY A O 1
ATOM 746 N N . ASP A 1 96 ? 0.869 6.425 -20.637 1.00 79.25 96 ASP A N 1
ATOM 747 C CA . ASP A 1 96 ? 1.242 6.052 -19.276 1.00 79.25 96 ASP A CA 1
ATOM 748 C C . ASP A 1 96 ? 1.735 7.256 -18.471 1.00 79.25 96 ASP A C 1
ATOM 750 O O . ASP A 1 96 ? 2.335 8.187 -19.009 1.00 79.25 96 ASP A O 1
ATOM 754 N N . LYS A 1 97 ? 1.464 7.243 -17.163 1.00 87.38 97 LYS A N 1
ATOM 755 C CA . LYS A 1 97 ? 1.963 8.245 -16.219 1.00 87.38 97 LYS A CA 1
ATOM 756 C C . LYS A 1 97 ? 3.103 7.681 -15.391 1.00 87.38 97 LYS A C 1
ATOM 758 O O . LYS A 1 97 ? 3.098 6.503 -15.035 1.00 87.38 97 LYS A O 1
ATOM 763 N N . VAL A 1 98 ? 4.032 8.565 -15.042 1.00 91.62 98 VAL A N 1
ATOM 764 C CA . VAL A 1 98 ? 5.164 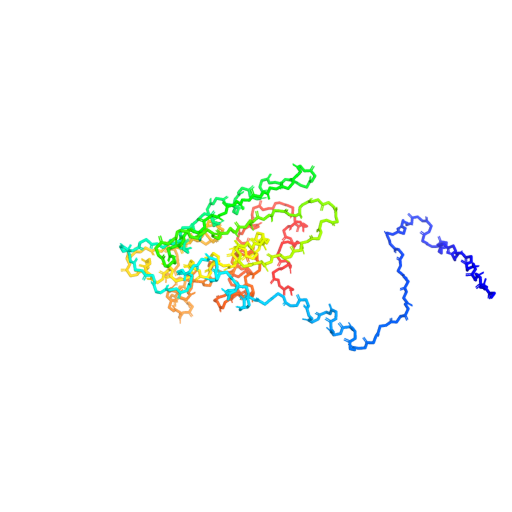8.266 -14.171 1.00 91.62 98 VAL A CA 1
ATOM 765 C C . VAL A 1 98 ? 5.236 9.310 -13.063 1.00 91.62 98 VAL A C 1
ATOM 767 O O . VAL A 1 98 ? 5.173 10.508 -13.332 1.00 91.62 98 VAL A O 1
ATOM 770 N N . TRP A 1 99 ? 5.406 8.854 -11.826 1.00 95.69 99 TRP A N 1
ATOM 771 C CA . TRP A 1 99 ? 5.717 9.694 -10.671 1.00 95.69 99 TRP A CA 1
ATOM 772 C C . TRP A 1 99 ? 7.149 9.412 -10.231 1.00 95.69 99 TRP A C 1
ATOM 774 O O . TRP A 1 99 ? 7.548 8.253 -10.141 1.00 95.69 99 TRP A O 1
ATOM 784 N N . LYS A 1 100 ? 7.922 10.465 -9.960 1.00 96.75 100 LYS A N 1
ATOM 785 C CA . LYS A 1 100 ? 9.323 10.374 -9.539 1.00 96.75 100 LYS A CA 1
ATOM 786 C C . LYS A 1 100 ? 9.460 10.827 -8.090 1.00 96.75 100 LYS A C 1
ATOM 788 O O . LYS A 1 100 ? 9.181 11.979 -7.774 1.00 96.75 100 LYS A O 1
ATOM 793 N N . PHE A 1 101 ? 9.966 9.941 -7.247 1.00 97.31 101 PHE A N 1
ATOM 794 C CA . PHE A 1 101 ? 10.348 10.216 -5.868 1.00 97.31 101 PHE A CA 1
ATOM 795 C C . PHE A 1 101 ? 11.864 10.356 -5.789 1.00 97.31 101 PHE A C 1
ATOM 797 O O . PHE A 1 101 ? 12.596 9.565 -6.386 1.00 97.31 101 PHE A O 1
ATOM 804 N N . VAL A 1 102 ? 12.336 11.372 -5.067 1.00 96.94 102 VAL A N 1
ATOM 805 C CA . VAL A 1 102 ? 13.766 11.648 -4.898 1.00 96.94 102 VAL A CA 1
ATOM 806 C C . VAL A 1 102 ? 14.117 11.545 -3.421 1.00 96.94 102 VAL A C 1
ATOM 808 O O . VAL A 1 102 ? 13.748 12.402 -2.622 1.00 96.94 102 VAL A O 1
ATOM 811 N N . PHE A 1 103 ? 14.857 10.503 -3.060 1.00 94.75 103 PHE A N 1
ATOM 812 C CA . PHE A 1 103 ? 15.334 10.272 -1.705 1.00 94.75 103 PHE A CA 1
ATOM 813 C C . PHE A 1 103 ? 16.779 10.741 -1.589 1.00 94.75 103 PHE A C 1
ATOM 815 O O . PHE A 1 103 ? 17.697 10.138 -2.139 1.00 94.75 103 PHE A O 1
ATOM 822 N N . LYS A 1 104 ? 16.984 11.837 -0.862 1.00 92.81 104 LYS A N 1
ATOM 823 C CA . LYS A 1 104 ? 18.318 12.384 -0.598 1.00 92.81 104 LYS A CA 1
ATOM 824 C C . LYS A 1 104 ? 18.901 11.791 0.678 1.00 92.81 104 LYS A C 1
ATOM 826 O O . LYS A 1 104 ? 18.207 11.704 1.696 1.00 92.81 104 LYS A O 1
ATOM 831 N N . LYS A 1 105 ? 20.179 11.429 0.653 1.00 85.44 105 LYS A N 1
ATOM 832 C CA . LYS A 1 105 ? 20.944 10.954 1.812 1.00 85.44 105 LYS A CA 1
ATOM 833 C C . LYS A 1 105 ? 22.316 11.618 1.825 1.00 85.44 105 LYS A C 1
ATOM 835 O O . LYS A 1 105 ? 22.917 11.807 0.776 1.00 85.44 105 LYS A O 1
ATOM 840 N N . LYS A 1 106 ? 22.829 11.942 3.013 1.00 85.94 106 LYS A N 1
ATOM 841 C CA . LYS A 1 106 ? 24.233 12.331 3.178 1.00 85.94 106 LYS A CA 1
ATOM 842 C C . LYS A 1 106 ? 25.082 11.083 3.422 1.00 85.94 106 LYS A C 1
ATOM 844 O O . LYS A 1 106 ? 24.783 10.314 4.333 1.00 85.94 106 LYS A O 1
ATOM 849 N N . VAL A 1 107 ? 26.112 10.888 2.608 1.00 84.62 107 VAL A N 1
ATOM 850 C CA . VAL A 1 107 ? 27.136 9.841 2.745 1.00 84.62 107 VAL 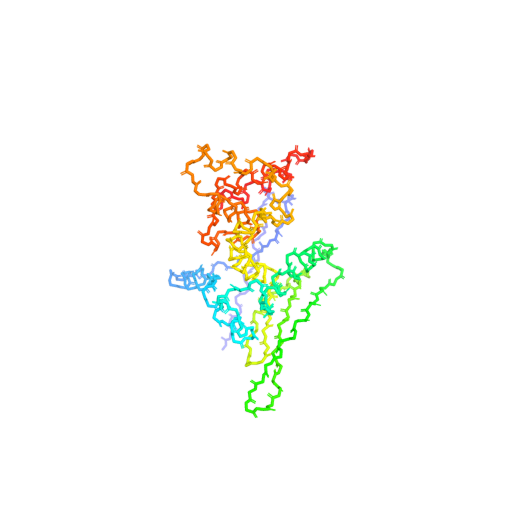A CA 1
ATOM 851 C C . VAL A 1 107 ? 28.486 10.541 2.639 1.00 84.62 107 VAL A C 1
ATOM 853 O O . VAL A 1 107 ? 28.711 11.257 1.667 1.00 84.62 107 VAL A O 1
ATOM 856 N N . ASP A 1 108 ? 29.341 10.420 3.655 1.00 86.88 108 ASP A N 1
ATOM 857 C CA . ASP A 1 108 ? 30.666 11.065 3.708 1.00 86.88 108 ASP A CA 1
ATOM 858 C C . ASP A 1 108 ? 30.643 12.567 3.356 1.00 86.88 108 ASP A C 1
ATOM 860 O O . ASP A 1 108 ? 31.411 13.056 2.529 1.00 86.88 108 ASP A O 1
ATOM 864 N N . ASN A 1 109 ? 29.699 13.308 3.952 1.00 87.00 109 ASN A N 1
ATOM 865 C CA . ASN A 1 109 ? 29.429 14.731 3.684 1.00 87.00 109 ASN A CA 1
ATOM 866 C C . ASN A 1 109 ? 29.017 15.084 2.240 1.00 87.00 109 ASN A C 1
ATOM 868 O O . ASN A 1 109 ? 28.871 16.265 1.922 1.00 87.00 109 ASN A O 1
ATOM 872 N N . LYS A 1 110 ? 28.743 14.097 1.381 1.00 88.25 110 LYS A N 1
ATOM 873 C CA . LYS A 1 110 ? 28.182 14.288 0.036 1.00 88.25 110 LYS A CA 1
ATOM 874 C C . LYS A 1 110 ? 26.704 13.918 0.003 1.00 88.25 110 LYS A C 1
ATOM 876 O O . LYS A 1 110 ? 26.279 12.939 0.613 1.00 88.25 110 LYS A O 1
ATOM 881 N N . GLU A 1 111 ? 25.909 14.705 -0.715 1.00 90.81 111 GLU A N 1
ATOM 882 C CA . GLU A 1 111 ? 24.502 14.388 -0.960 1.00 90.81 111 GLU A CA 1
ATOM 883 C C . GLU A 1 111 ? 24.395 13.381 -2.113 1.00 90.81 111 GLU A C 1
ATOM 885 O O . GLU A 1 111 ? 24.777 13.669 -3.245 1.00 90.81 111 GLU A O 1
ATOM 890 N N . VAL A 1 112 ? 23.866 12.198 -1.816 1.00 90.69 112 VAL A N 1
ATOM 891 C CA . VAL A 1 112 ? 23.532 11.149 -2.783 1.00 90.69 112 VAL A CA 1
ATOM 892 C C . VAL A 1 112 ? 22.017 11.125 -2.952 1.00 90.69 112 VAL A C 1
ATOM 894 O O . VAL A 1 112 ? 21.271 11.176 -1.971 1.00 90.69 112 VAL A O 1
ATOM 897 N N . SER A 1 113 ? 21.553 11.063 -4.199 1.00 93.81 113 SER A N 1
ATOM 898 C CA . SER A 1 113 ? 20.129 10.974 -4.531 1.00 93.81 113 SER A CA 1
ATOM 899 C C . SER A 1 113 ? 19.791 9.588 -5.066 1.00 93.81 113 SER A C 1
ATOM 901 O O . SER A 1 113 ? 20.413 9.127 -6.021 1.00 93.81 113 SER A O 1
ATOM 903 N N . HIS A 1 114 ? 18.773 8.965 -4.481 1.00 93.38 114 HIS A N 1
ATOM 904 C CA . HIS A 1 114 ? 18.119 7.771 -5.005 1.00 93.38 114 HIS A CA 1
ATOM 905 C C . HIS A 1 114 ? 16.781 8.161 -5.638 1.00 93.38 114 HIS A C 1
ATOM 907 O O . HIS A 1 114 ? 16.056 9.014 -5.122 1.00 93.38 114 HIS A O 1
ATOM 913 N N . PHE A 1 115 ? 16.441 7.524 -6.750 1.00 94.31 115 PHE A N 1
ATOM 914 C CA . PHE A 1 115 ? 15.243 7.794 -7.530 1.00 94.31 115 PHE A CA 1
ATOM 915 C C . PHE A 1 115 ? 14.330 6.575 -7.511 1.00 94.31 115 PHE A C 1
ATOM 917 O O . PHE A 1 115 ? 14.751 5.475 -7.852 1.00 94.31 115 PHE A O 1
ATOM 924 N N . VAL A 1 116 ? 13.071 6.768 -7.138 1.00 95.56 116 VAL A N 1
ATOM 925 C CA . VAL A 1 116 ? 12.054 5.721 -7.259 1.00 95.56 116 VAL A CA 1
ATOM 926 C C . VAL A 1 116 ? 10.976 6.219 -8.200 1.00 95.56 116 VAL A C 1
ATOM 928 O O . VAL A 1 116 ? 10.367 7.263 -7.966 1.00 95.56 116 VAL A O 1
ATOM 931 N N . PHE A 1 117 ? 10.758 5.483 -9.278 1.00 94.94 117 PHE A N 1
ATOM 932 C CA . PHE A 1 117 ? 9.732 5.774 -10.263 1.00 94.94 117 PHE A CA 1
ATOM 933 C C . PHE A 1 117 ? 8.545 4.852 -10.041 1.00 94.94 117 PHE A C 1
ATOM 935 O O . PHE A 1 117 ? 8.716 3.648 -9.893 1.00 94.94 117 PHE A O 1
ATOM 942 N N . ILE A 1 118 ? 7.341 5.407 -10.047 1.00 93.31 118 ILE A N 1
ATOM 943 C CA . ILE A 1 118 ? 6.104 4.630 -10.087 1.00 93.31 118 ILE A CA 1
ATOM 944 C C . ILE A 1 118 ? 5.503 4.842 -11.463 1.00 93.31 118 ILE A C 1
ATOM 946 O O . ILE A 1 118 ? 5.249 5.986 -11.831 1.00 93.31 118 ILE A O 1
ATOM 950 N N . ALA A 1 119 ? 5.273 3.772 -12.214 1.00 88.25 119 ALA A N 1
ATOM 951 C CA . ALA A 1 119 ? 4.736 3.862 -13.567 1.00 88.25 119 ALA A CA 1
ATOM 952 C C . ALA A 1 119 ? 3.393 3.132 -13.699 1.00 88.25 119 ALA A C 1
ATOM 954 O O . ALA A 1 119 ? 3.152 2.086 -13.082 1.00 88.25 119 ALA A O 1
ATOM 955 N N . THR A 1 120 ? 2.500 3.697 -14.514 1.00 84.19 120 THR A N 1
ATOM 956 C CA . THR A 1 120 ? 1.364 2.950 -15.060 1.00 84.19 120 THR A CA 1
ATOM 957 C C . THR A 1 120 ? 1.816 2.167 -16.288 1.00 84.19 120 THR A C 1
ATOM 959 O O . THR A 1 120 ? 2.718 2.603 -16.992 1.00 84.19 120 THR A O 1
ATOM 962 N N . TYR A 1 121 ? 1.186 1.019 -16.535 1.00 75.19 121 TYR A N 1
ATOM 963 C CA . TYR A 1 121 ? 1.426 0.182 -17.715 1.00 75.19 121 TYR A CA 1
ATOM 964 C C . TYR A 1 121 ? 0.067 -0.161 -18.335 1.00 75.19 121 TYR A C 1
ATOM 966 O O . TYR A 1 121 ? -0.468 -1.252 -18.149 1.00 75.19 121 TYR A O 1
ATOM 974 N N . LYS A 1 122 ? -0.574 0.837 -18.951 1.00 69.75 122 LYS A N 1
ATOM 975 C CA . LYS A 1 122 ? -1.937 0.774 -19.509 1.00 69.75 122 LYS A CA 1
ATOM 976 C C . LYS A 1 122 ? -1.954 0.724 -21.041 1.00 69.75 122 LYS A C 1
ATOM 978 O O . LYS A 1 122 ? -3.041 0.741 -21.625 1.00 69.75 122 LYS A O 1
ATOM 983 N N . GLN A 1 123 ? -0.794 0.662 -21.694 1.00 64.88 123 GLN A N 1
ATOM 984 C CA . GLN A 1 123 ? -0.700 0.360 -23.125 1.00 64.88 123 GLN A CA 1
ATOM 985 C C . GLN A 1 123 ? -0.958 -1.132 -23.404 1.00 64.88 123 GLN A C 1
ATOM 987 O O . GLN A 1 123 ? -0.714 -1.992 -22.557 1.00 64.88 123 GLN A O 1
ATOM 992 N N . GLU A 1 124 ? -1.476 -1.448 -24.595 1.00 55.34 124 GLU A N 1
ATOM 993 C CA . GLU A 1 124 ? -1.611 -2.841 -25.033 1.00 55.34 124 GLU A CA 1
ATOM 994 C C . GLU A 1 124 ? -0.227 -3.473 -25.193 1.00 55.34 124 GLU A C 1
ATOM 996 O O . GLU A 1 124 ? 0.641 -2.909 -25.850 1.00 55.34 124 GLU A O 1
ATOM 1001 N N . ASN A 1 125 ? -0.029 -4.640 -24.571 1.00 57.28 125 ASN A N 1
ATOM 1002 C CA . ASN A 1 125 ? 1.241 -5.376 -24.514 1.00 57.28 125 ASN A CA 1
ATOM 1003 C C . ASN A 1 125 ? 2.367 -4.701 -23.708 1.00 57.28 125 ASN A C 1
ATOM 1005 O O . ASN A 1 125 ? 3.524 -5.095 -23.839 1.00 57.28 125 ASN A O 1
ATOM 1009 N N . ALA A 1 126 ? 2.058 -3.715 -22.857 1.00 58.88 126 ALA A N 1
ATOM 1010 C CA . ALA A 1 126 ? 3.047 -3.185 -21.925 1.00 58.88 126 ALA A CA 1
ATOM 1011 C C . ALA A 1 126 ? 3.439 -4.254 -20.896 1.00 58.88 126 ALA A C 1
ATOM 1013 O O . ALA A 1 126 ? 2.655 -4.606 -20.013 1.00 58.88 126 ALA A O 1
ATOM 1014 N N . GLU A 1 127 ? 4.665 -4.756 -20.998 1.00 61.88 127 GLU A N 1
ATOM 1015 C CA . GLU A 1 127 ? 5.264 -5.580 -19.956 1.00 61.88 127 GLU A CA 1
ATOM 1016 C C . GLU A 1 127 ? 5.841 -4.679 -18.866 1.00 61.88 127 GLU A C 1
ATOM 1018 O O . GLU A 1 127 ? 6.684 -3.816 -19.125 1.00 61.88 127 GLU A O 1
ATOM 1023 N N . PHE A 1 128 ? 5.405 -4.899 -17.625 1.00 67.62 128 PHE A N 1
ATOM 1024 C CA . PHE A 1 128 ? 6.115 -4.353 -16.480 1.00 67.62 128 PHE A CA 1
ATOM 1025 C C . PHE A 1 128 ? 7.482 -5.032 -16.391 1.00 67.62 128 PHE A C 1
ATOM 1027 O O . PHE A 1 128 ? 7.566 -6.225 -16.104 1.00 67.62 128 PHE A O 1
ATOM 1034 N N . LYS A 1 129 ? 8.546 -4.262 -16.620 1.00 67.19 129 LYS A N 1
ATOM 1035 C CA . LYS A 1 129 ? 9.920 -4.698 -16.377 1.00 67.19 129 LYS A CA 1
ATOM 1036 C C . LYS A 1 129 ? 10.415 -3.989 -15.120 1.00 67.19 129 LYS A C 1
ATOM 1038 O O . LYS A 1 129 ? 10.691 -2.789 -15.203 1.00 67.19 129 LYS A O 1
ATOM 1043 N N . PRO A 1 130 ? 10.457 -4.670 -13.959 1.00 70.12 130 PRO A N 1
ATOM 1044 C CA . PRO A 1 130 ? 11.093 -4.090 -12.789 1.00 70.12 130 PRO A CA 1
ATOM 1045 C C . PRO A 1 130 ? 12.554 -3.813 -13.140 1.00 70.12 130 PRO A C 1
ATOM 1047 O O . PRO A 1 130 ? 13.237 -4.677 -13.685 1.00 70.12 130 PRO A O 1
ATOM 1050 N N . ASP A 1 131 ? 13.009 -2.604 -12.844 1.00 78.06 131 ASP A N 1
ATOM 1051 C CA . ASP A 1 131 ? 14.414 -2.234 -12.956 1.00 78.06 131 ASP A CA 1
ATOM 1052 C C . ASP A 1 131 ? 14.876 -1.714 -11.601 1.00 78.06 131 ASP A C 1
ATOM 1054 O O . ASP A 1 131 ? 14.176 -0.932 -10.948 1.00 78.06 131 ASP A O 1
ATOM 1058 N N . ASN A 1 132 ? 16.028 -2.202 -11.164 1.00 82.69 132 ASN A N 1
ATOM 1059 C CA . ASN A 1 132 ? 16.622 -1.853 -9.892 1.00 82.69 132 ASN A CA 1
ATOM 1060 C C . ASN A 1 132 ? 18.138 -1.767 -10.061 1.00 82.69 132 ASN A C 1
ATOM 1062 O O . ASN A 1 132 ? 18.839 -2.770 -10.177 1.00 82.69 132 ASN A O 1
ATOM 1066 N N . THR A 1 133 ? 18.636 -0.540 -10.063 1.00 88.69 133 THR A N 1
ATOM 1067 C CA . THR A 1 133 ? 20.059 -0.203 -10.097 1.00 88.69 133 THR A CA 1
ATOM 1068 C C . THR A 1 133 ? 20.473 0.381 -8.749 1.00 88.69 133 THR A C 1
ATOM 1070 O O . THR A 1 133 ? 19.642 0.617 -7.876 1.00 88.69 133 THR A O 1
ATOM 1073 N N . GLN A 1 134 ? 21.757 0.701 -8.583 1.00 86.75 134 GLN A N 1
ATOM 1074 C CA . GLN A 1 134 ? 22.278 1.273 -7.337 1.00 86.75 134 GLN A CA 1
ATOM 1075 C C . GLN A 1 134 ? 21.493 2.506 -6.847 1.00 86.75 134 GLN A C 1
ATOM 1077 O O . GLN A 1 134 ? 21.255 2.653 -5.650 1.00 86.75 134 GLN A O 1
ATOM 1082 N N . ASN A 1 135 ? 21.069 3.379 -7.769 1.00 91.50 135 ASN A N 1
ATOM 1083 C CA . ASN A 1 135 ? 20.433 4.655 -7.432 1.00 91.50 135 ASN A CA 1
ATOM 1084 C C . ASN A 1 135 ? 19.019 4.804 -7.997 1.00 91.50 135 ASN A C 1
ATOM 1086 O O . ASN A 1 135 ? 18.397 5.834 -7.755 1.00 91.50 135 ASN A O 1
ATOM 1090 N N . THR A 1 136 ? 18.500 3.833 -8.750 1.00 93.06 136 THR A N 1
ATOM 1091 C CA . THR A 1 136 ? 17.177 3.933 -9.385 1.00 93.06 136 THR A CA 1
ATOM 1092 C C . THR A 1 136 ? 16.380 2.649 -9.230 1.00 93.06 136 THR A C 1
ATOM 1094 O O . THR A 1 136 ? 16.905 1.585 -9.524 1.00 93.06 136 THR A O 1
ATOM 1097 N N . MET A 1 137 ? 15.109 2.773 -8.851 1.00 93.56 137 MET A N 1
ATOM 1098 C CA . MET A 1 137 ? 14.140 1.679 -8.790 1.00 93.56 137 MET A CA 1
ATOM 1099 C C . MET A 1 137 ? 12.877 2.048 -9.571 1.00 93.56 137 MET A C 1
ATOM 1101 O O . MET A 1 137 ? 12.387 3.175 -9.454 1.00 93.56 137 MET A O 1
ATOM 1105 N N . ILE A 1 138 ? 12.319 1.106 -10.329 1.00 92.44 138 ILE A N 1
ATOM 1106 C CA . ILE A 1 138 ? 11.025 1.248 -11.006 1.00 92.44 138 ILE A CA 1
ATOM 1107 C C . ILE A 1 138 ? 10.008 0.309 -10.361 1.00 92.44 138 ILE A C 1
ATOM 1109 O O . ILE A 1 138 ? 10.197 -0.904 -10.289 1.00 92.44 138 ILE A O 1
ATOM 1113 N N . LEU A 1 139 ? 8.900 0.891 -9.913 1.00 91.25 139 LEU A N 1
ATOM 1114 C CA . LEU A 1 139 ? 7.783 0.222 -9.271 1.00 91.25 139 LEU A CA 1
ATOM 1115 C C . LEU A 1 139 ? 6.540 0.288 -10.155 1.00 91.25 139 LEU A C 1
ATOM 1117 O O . LEU A 1 139 ? 6.190 1.327 -10.721 1.00 91.25 139 LEU A O 1
ATOM 1121 N N . SER A 1 140 ? 5.792 -0.808 -10.180 1.00 90.62 140 SER A N 1
ATOM 1122 C CA . SER A 1 140 ? 4.376 -0.748 -10.532 1.00 90.62 140 SER A CA 1
ATOM 1123 C C . SER A 1 140 ? 3.576 -0.059 -9.418 1.00 90.62 140 SER A C 1
ATOM 1125 O O . SER A 1 140 ? 3.978 -0.040 -8.250 1.00 90.62 140 SER A O 1
ATOM 1127 N N . LEU A 1 141 ? 2.379 0.438 -9.746 1.00 90.25 141 LEU A N 1
ATOM 1128 C CA . LEU A 1 141 ? 1.440 0.965 -8.744 1.00 90.25 141 LEU A CA 1
ATOM 1129 C C . LEU A 1 141 ? 1.143 -0.037 -7.623 1.00 90.25 141 LEU A C 1
ATOM 1131 O O . LEU A 1 141 ? 1.046 0.356 -6.464 1.00 90.25 141 LEU A O 1
ATOM 1135 N N . LYS A 1 142 ? 1.001 -1.327 -7.965 1.00 90.12 142 LYS A N 1
ATOM 1136 C CA . LYS A 1 142 ? 0.722 -2.390 -6.992 1.00 90.12 142 LYS A CA 1
ATOM 1137 C C . LYS A 1 142 ? 1.863 -2.499 -5.983 1.00 90.12 142 LYS A C 1
ATOM 1139 O O . LYS A 1 142 ? 1.614 -2.464 -4.788 1.00 90.12 142 LYS A O 1
ATOM 1144 N N . GLN A 1 143 ? 3.104 -2.564 -6.457 1.00 92.56 143 GLN A N 1
ATOM 1145 C CA . GLN A 1 143 ? 4.286 -2.658 -5.596 1.00 92.56 143 GLN A CA 1
ATOM 1146 C C . GLN A 1 143 ? 4.443 -1.435 -4.691 1.00 92.56 143 GLN A C 1
ATOM 1148 O O . GLN A 1 143 ? 4.664 -1.587 -3.492 1.00 92.56 143 GLN A O 1
ATOM 1153 N N . ALA A 1 144 ? 4.274 -0.230 -5.241 1.00 95.44 144 ALA A N 1
ATOM 1154 C CA . ALA A 1 144 ? 4.336 0.991 -4.449 1.00 95.44 144 ALA A CA 1
ATOM 1155 C C . ALA A 1 144 ? 3.248 1.029 -3.367 1.00 95.44 144 ALA A C 1
ATOM 1157 O O . ALA A 1 144 ? 3.535 1.390 -2.228 1.00 95.44 144 ALA A O 1
ATOM 1158 N N . ALA A 1 145 ? 2.019 0.615 -3.697 1.00 95.69 145 ALA A N 1
ATOM 1159 C CA . ALA A 1 145 ? 0.932 0.534 -2.729 1.00 95.69 145 ALA A CA 1
ATOM 1160 C C . ALA A 1 145 ? 1.240 -0.468 -1.607 1.00 95.69 145 ALA A C 1
ATOM 1162 O O . ALA A 1 145 ? 1.044 -0.132 -0.446 1.00 95.69 145 ALA A O 1
ATOM 1163 N N . LEU A 1 146 ? 1.788 -1.648 -1.916 1.00 95.88 146 LEU A N 1
ATOM 1164 C CA . LEU A 1 146 ? 2.173 -2.631 -0.894 1.00 95.88 146 LEU A CA 1
ATOM 1165 C C . LEU A 1 146 ? 3.215 -2.063 0.086 1.00 95.88 146 LEU A C 1
ATOM 1167 O O . LEU A 1 146 ? 3.020 -2.142 1.296 1.00 95.88 146 LEU A O 1
ATOM 1171 N N . LEU A 1 147 ? 4.258 -1.398 -0.426 1.00 97.31 147 LEU A N 1
ATOM 1172 C CA . LEU A 1 147 ? 5.265 -0.710 0.401 1.00 97.31 147 LEU A CA 1
ATOM 1173 C C . LEU A 1 147 ? 4.656 0.432 1.238 1.00 97.31 147 LEU A C 1
ATOM 1175 O O . LEU A 1 147 ? 5.028 0.650 2.394 1.00 97.31 147 LEU A O 1
ATOM 1179 N N . GLY A 1 148 ? 3.699 1.166 0.664 1.00 97.62 148 GLY A N 1
ATOM 1180 C CA . GLY A 1 148 ? 2.933 2.185 1.378 1.00 97.62 148 GLY A CA 1
ATOM 1181 C C . GLY A 1 148 ? 2.136 1.584 2.536 1.00 97.62 148 GLY A C 1
ATOM 1182 O O . GLY A 1 148 ? 2.232 2.072 3.658 1.00 97.62 148 GLY A O 1
ATOM 1183 N N . HIS A 1 149 ? 1.418 0.485 2.300 1.00 97.69 149 HIS A N 1
ATOM 1184 C CA . HIS A 1 149 ? 0.602 -0.190 3.312 1.00 97.69 149 HIS A CA 1
ATOM 1185 C C . HIS A 1 149 ? 1.426 -0.812 4.450 1.00 97.69 149 HIS A C 1
ATOM 1187 O O . HIS A 1 149 ? 0.952 -0.823 5.585 1.00 97.69 149 HIS A O 1
ATOM 1193 N N . ASP A 1 150 ? 2.662 -1.253 4.201 1.00 95.50 150 ASP A N 1
ATOM 1194 C CA . ASP A 1 150 ? 3.585 -1.671 5.270 1.00 95.50 150 ASP A CA 1
ATOM 1195 C C . ASP A 1 150 ? 3.930 -0.522 6.223 1.00 95.50 150 ASP A C 1
ATOM 1197 O O . ASP A 1 150 ? 4.009 -0.691 7.441 1.00 95.50 150 ASP A O 1
ATOM 1201 N N . THR A 1 151 ? 4.143 0.677 5.679 1.00 97.81 151 THR A N 1
ATOM 1202 C CA . THR A 1 151 ? 4.381 1.867 6.506 1.00 97.81 151 THR A CA 1
ATOM 1203 C C . THR A 1 151 ? 3.093 2.348 7.160 1.00 97.81 151 THR A C 1
ATOM 1205 O O . THR A 1 151 ? 3.116 2.732 8.326 1.00 97.81 151 THR A O 1
ATOM 1208 N N . PHE A 1 152 ? 1.965 2.281 6.450 1.00 98.19 152 PHE A N 1
ATOM 1209 C CA . PHE A 1 152 ? 0.655 2.635 6.989 1.00 98.19 152 PHE A CA 1
ATOM 1210 C C . PHE A 1 152 ? 0.279 1.771 8.193 1.00 98.19 152 PHE A C 1
ATOM 1212 O O . PHE A 1 152 ? -0.205 2.310 9.180 1.00 98.19 152 PHE A O 1
ATOM 1219 N N . ALA A 1 153 ? 0.564 0.467 8.158 1.00 97.31 153 ALA A N 1
ATOM 1220 C CA . ALA A 1 153 ? 0.246 -0.429 9.268 1.00 97.31 153 ALA A CA 1
ATOM 1221 C C . ALA A 1 153 ? 0.964 -0.039 10.569 1.00 97.31 153 ALA A C 1
ATOM 1223 O O . ALA A 1 153 ? 0.368 -0.040 11.638 1.00 97.31 153 ALA A O 1
ATOM 1224 N N . ARG A 1 154 ? 2.221 0.408 10.475 1.00 96.56 154 ARG A N 1
ATOM 1225 C CA . ARG A 1 154 ? 2.982 0.924 11.628 1.00 96.56 154 ARG A CA 1
ATOM 1226 C C . ARG A 1 154 ? 2.479 2.289 12.109 1.00 96.56 154 ARG A C 1
ATOM 1228 O O . ARG A 1 154 ? 2.640 2.639 13.272 1.00 96.56 154 ARG A O 1
ATOM 1235 N N . LEU A 1 155 ? 1.868 3.079 11.223 1.00 97.75 155 LEU A N 1
ATOM 1236 C CA . LEU A 1 155 ? 1.217 4.334 11.605 1.00 97.75 155 LEU A CA 1
ATOM 1237 C C . LEU A 1 155 ? -0.097 4.101 12.360 1.00 97.75 155 LEU A C 1
ATOM 1239 O O . LEU A 1 155 ? -0.489 4.980 13.123 1.00 97.75 155 LEU A O 1
ATOM 1243 N N . VAL A 1 156 ? -0.771 2.960 12.167 1.00 97.44 156 VAL A N 1
ATOM 1244 C CA . VAL A 1 156 ? -2.022 2.635 12.875 1.00 97.44 156 VAL A CA 1
ATOM 1245 C C . VAL A 1 156 ? -1.794 2.588 14.383 1.00 97.44 156 VAL A C 1
ATOM 1247 O O . VAL A 1 156 ? -2.533 3.254 15.104 1.00 97.44 156 VAL A O 1
ATOM 1250 N N . GLU A 1 157 ? -0.750 1.901 14.848 1.00 94.88 157 GLU A N 1
ATOM 1251 C CA . GLU A 1 157 ? -0.378 1.839 16.270 1.00 94.88 157 GLU A CA 1
ATOM 1252 C C . GLU A 1 157 ? -0.148 3.247 16.854 1.00 94.88 157 GLU A C 1
ATOM 1254 O O . GLU A 1 157 ? -0.752 3.639 17.853 1.00 94.88 157 GLU A O 1
ATOM 1259 N N . ILE A 1 158 ? 0.659 4.071 16.174 1.00 95.69 158 ILE A N 1
ATOM 1260 C CA . ILE A 1 158 ? 0.934 5.460 16.588 1.00 95.69 158 ILE A CA 1
ATOM 1261 C C . ILE A 1 158 ? -0.345 6.304 16.611 1.00 95.69 158 ILE A C 1
ATOM 1263 O O . ILE A 1 158 ? -0.553 7.116 17.519 1.00 95.69 158 ILE A O 1
ATOM 1267 N N . GLY A 1 159 ? -1.204 6.122 15.607 1.00 96.00 159 GLY A N 1
ATOM 1268 C CA . GLY A 1 159 ? -2.505 6.768 15.518 1.00 96.00 159 GLY A CA 1
ATOM 1269 C C . GLY A 1 159 ? -3.374 6.419 16.719 1.00 96.00 159 GLY A C 1
ATOM 1270 O O . GLY A 1 159 ? -3.874 7.327 17.382 1.00 96.00 159 GLY A O 1
ATOM 1271 N N . LEU A 1 160 ? -3.492 5.132 17.045 1.00 95.56 160 LEU A N 1
ATOM 1272 C CA . LEU A 1 160 ? -4.279 4.639 18.174 1.00 95.56 160 LEU A CA 1
ATOM 1273 C C . LEU A 1 160 ? -3.777 5.178 19.511 1.00 95.56 160 LEU A C 1
ATOM 1275 O O . LEU A 1 160 ? -4.578 5.711 20.276 1.00 95.56 160 LEU A O 1
ATOM 1279 N N . ASN A 1 161 ? -2.462 5.160 19.739 1.00 94.94 161 ASN A N 1
ATOM 1280 C CA . ASN A 1 161 ? -1.844 5.765 20.926 1.00 94.94 161 ASN A CA 1
ATOM 1281 C C . ASN A 1 161 ? -2.121 7.277 21.024 1.00 94.94 161 ASN A C 1
ATOM 1283 O O . ASN A 1 161 ? -2.141 7.857 22.107 1.00 94.94 161 ASN A O 1
ATOM 1287 N N . SER A 1 162 ? -2.403 7.915 19.887 1.00 94.56 162 SER A N 1
ATOM 1288 C CA . SER A 1 162 ? -2.808 9.319 19.782 1.00 94.56 162 SER A CA 1
ATOM 1289 C C . SER A 1 162 ? -4.330 9.516 19.701 1.00 94.56 162 SER A C 1
ATOM 1291 O O . SER A 1 162 ? -4.776 10.596 19.314 1.00 94.56 162 SER A O 1
ATOM 1293 N N . HIS A 1 163 ? -5.133 8.500 20.038 1.00 94.50 163 HIS A N 1
ATOM 1294 C CA . HIS A 1 163 ? -6.603 8.503 19.977 1.00 94.50 163 HIS A CA 1
ATOM 1295 C C . HIS A 1 163 ? -7.169 8.781 18.570 1.00 94.50 163 HIS A C 1
ATOM 1297 O O . HIS A 1 163 ? -8.228 9.391 18.402 1.00 94.50 163 HIS A O 1
ATOM 1303 N N . LYS A 1 164 ? -6.459 8.345 17.524 1.00 95.44 164 LYS A N 1
ATOM 1304 C CA . LYS A 1 164 ? -6.827 8.517 16.113 1.00 95.44 164 LYS A CA 1
ATOM 1305 C C . LYS A 1 164 ? -6.937 7.166 15.414 1.00 95.44 164 LYS A C 1
ATOM 1307 O O . LYS A 1 164 ? -5.951 6.465 15.233 1.00 95.44 164 LYS A O 1
ATOM 1312 N N . ILE A 1 165 ? -8.126 6.855 14.904 1.00 96.69 165 ILE A N 1
ATOM 1313 C CA . ILE A 1 165 ? -8.313 5.729 13.979 1.00 96.69 165 ILE A CA 1
ATOM 1314 C C . ILE A 1 165 ? -7.888 6.166 12.569 1.00 96.69 165 ILE A C 1
ATOM 1316 O O . ILE A 1 165 ? -8.355 7.196 12.064 1.00 96.69 165 ILE A O 1
ATOM 1320 N N . LEU A 1 166 ? -7.015 5.381 11.936 1.00 96.81 166 LEU A N 1
ATOM 1321 C CA . LEU A 1 166 ? -6.501 5.627 10.589 1.00 96.81 166 LEU A CA 1
ATOM 1322 C C . LEU A 1 166 ? -7.051 4.589 9.608 1.00 96.81 166 LEU A C 1
ATOM 1324 O O . LEU A 1 166 ? -6.731 3.407 9.692 1.00 96.81 166 LEU A O 1
ATOM 1328 N N . LEU A 1 167 ? -7.848 5.050 8.645 1.00 97.62 167 LEU A N 1
ATOM 1329 C CA . LEU A 1 167 ? -8.298 4.253 7.507 1.00 97.62 167 LEU A CA 1
ATOM 1330 C C . LEU A 1 167 ? -7.762 4.875 6.220 1.00 97.62 167 LEU A C 1
ATOM 1332 O O . LEU A 1 167 ? -7.794 6.095 6.053 1.00 97.62 167 LEU A O 1
ATOM 1336 N N . THR A 1 168 ? -7.287 4.044 5.297 1.00 96.81 168 THR A N 1
ATOM 1337 C CA . THR A 1 168 ? -6.998 4.486 3.929 1.00 96.81 168 THR A CA 1
ATOM 1338 C C . THR A 1 168 ? -8.293 4.926 3.234 1.00 96.81 168 THR A C 1
ATOM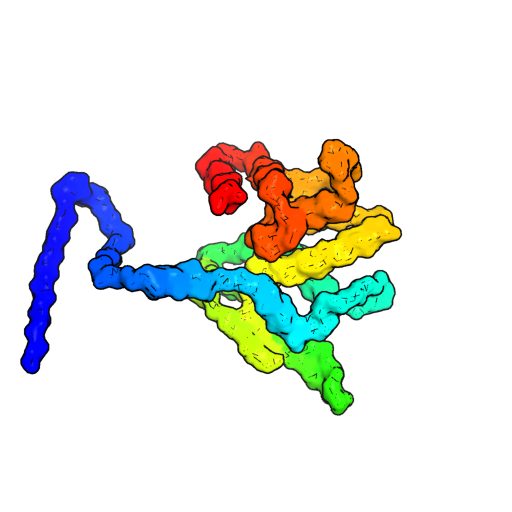 1340 O O . THR A 1 168 ? -9.381 4.501 3.631 1.00 96.81 168 THR A O 1
ATOM 1343 N N . PRO A 1 169 ? -8.231 5.730 2.156 1.00 94.25 169 PRO A N 1
ATOM 1344 C CA . PRO A 1 169 ? -9.437 6.157 1.447 1.00 94.25 169 PRO A CA 1
ATOM 1345 C C . PRO A 1 169 ? -10.308 4.999 0.937 1.00 94.25 169 PRO A C 1
ATOM 1347 O O . PRO A 1 169 ? -11.529 5.110 0.942 1.00 94.25 169 PRO A O 1
ATOM 1350 N N . LEU A 1 170 ? -9.698 3.887 0.502 1.00 90.75 170 LEU A N 1
ATOM 1351 C CA . LEU A 1 170 ? -10.445 2.703 0.057 1.00 90.75 170 LEU A CA 1
ATOM 1352 C C . LEU A 1 170 ? -11.098 1.975 1.235 1.00 90.75 170 LEU A C 1
ATOM 1354 O O . LEU A 1 170 ? -12.275 1.628 1.152 1.00 90.75 170 LEU A O 1
ATOM 1358 N N . ALA A 1 171 ? -10.372 1.815 2.341 1.00 95.38 171 ALA A N 1
ATOM 1359 C CA . ALA A 1 171 ? -10.915 1.250 3.569 1.00 95.38 171 ALA A CA 1
ATOM 1360 C C . ALA A 1 171 ? -12.098 2.068 4.102 1.00 95.38 171 ALA A C 1
ATOM 1362 O O . ALA A 1 171 ? -13.162 1.510 4.349 1.00 95.38 171 ALA A O 1
ATOM 1363 N N . GLY A 1 172 ? -11.951 3.392 4.202 1.00 94.75 172 GLY A N 1
ATOM 1364 C CA . GLY A 1 172 ? -13.006 4.291 4.681 1.00 94.75 172 GLY A CA 1
ATOM 1365 C C . GLY A 1 172 ? -14.220 4.389 3.751 1.00 94.75 172 GLY A C 1
ATOM 1366 O O . GLY A 1 172 ? -15.294 4.788 4.187 1.00 94.75 172 GLY A O 1
ATOM 1367 N N . ALA A 1 173 ? -14.088 4.002 2.478 1.00 92.06 173 ALA A N 1
ATOM 1368 C CA . ALA A 1 173 ? -15.234 3.866 1.578 1.00 92.06 173 ALA A CA 1
ATOM 1369 C C . ALA A 1 173 ? -16.044 2.581 1.836 1.00 92.06 173 ALA A C 1
ATOM 1371 O O . ALA A 1 173 ? -17.214 2.505 1.455 1.00 92.06 173 ALA A O 1
ATOM 1372 N N . CYS A 1 174 ? -15.424 1.575 2.457 1.00 93.25 174 CYS A N 1
ATOM 1373 C CA . CYS A 1 174 ? -16.018 0.263 2.702 1.00 93.25 174 CYS A CA 1
ATOM 1374 C C . CYS A 1 174 ? -16.476 0.079 4.156 1.00 93.25 174 CYS A C 1
ATOM 1376 O O . CYS A 1 174 ? -17.473 -0.597 4.395 1.00 93.25 174 CYS A O 1
ATOM 1378 N N . PHE A 1 175 ? -15.770 0.688 5.110 1.00 94.75 175 PHE A N 1
ATOM 1379 C CA . PHE A 1 175 ? -15.974 0.521 6.546 1.00 94.75 175 PHE A CA 1
ATOM 1380 C C . PHE A 1 175 ? -16.199 1.871 7.229 1.00 94.75 175 PHE A C 1
ATOM 1382 O O . PHE A 1 175 ? -15.509 2.852 6.950 1.00 94.75 175 PHE A O 1
ATOM 1389 N N . CYS A 1 176 ? -17.165 1.898 8.145 1.00 93.56 176 CYS A N 1
ATOM 1390 C CA . CYS A 1 176 ? -17.464 3.049 8.989 1.00 93.56 176 CYS A CA 1
ATOM 1391 C C . CYS A 1 176 ? -16.413 3.155 10.100 1.00 93.56 176 CYS A C 1
ATOM 1393 O O . CYS A 1 176 ? -16.180 2.184 10.819 1.00 93.56 176 CYS A O 1
ATOM 1395 N N . LYS A 1 177 ? -15.771 4.320 10.241 1.00 94.44 177 LYS A N 1
ATOM 1396 C CA . LYS A 1 177 ? -14.681 4.538 11.206 1.00 94.44 177 LYS A CA 1
ATOM 1397 C C . LYS A 1 177 ? -15.175 4.419 12.648 1.00 94.44 177 LYS A C 1
ATOM 1399 O O . LYS A 1 177 ? -14.460 3.907 13.506 1.00 94.44 177 LYS A O 1
ATOM 1404 N N . GLU A 1 178 ? -16.388 4.891 12.893 1.00 94.75 178 GLU A N 1
ATOM 1405 C CA . GLU A 1 178 ? -17.043 4.939 14.198 1.00 94.75 178 GLU A CA 1
ATOM 1406 C C . GLU A 1 178 ? -17.415 3.535 14.701 1.00 94.75 178 GLU A C 1
ATOM 1408 O O . GLU A 1 178 ? -17.402 3.288 15.905 1.00 94.75 178 GLU A O 1
ATOM 1413 N N . ASP A 1 179 ? -17.658 2.591 13.787 1.00 95.25 179 ASP A N 1
ATOM 1414 C CA . ASP A 1 179 ? -18.067 1.222 14.120 1.00 95.25 179 ASP A CA 1
ATOM 1415 C C . ASP A 1 179 ? -16.885 0.266 14.347 1.00 95.25 179 ASP A C 1
ATOM 1417 O O . ASP A 1 179 ? -17.076 -0.846 14.842 1.00 95.25 179 ASP A O 1
ATOM 1421 N N . VAL A 1 180 ? -15.650 0.677 14.029 1.00 95.94 180 VAL A N 1
ATOM 1422 C CA . VAL A 1 180 ? -14.467 -0.202 14.103 1.00 95.94 180 VAL A CA 1
ATOM 1423 C C . VAL A 1 180 ? -14.227 -0.732 15.518 1.00 95.94 180 VAL A C 1
ATOM 1425 O O . VAL A 1 180 ? -13.889 -1.901 15.685 1.00 95.94 180 VAL A O 1
ATOM 1428 N N . GLY A 1 181 ? -14.439 0.096 16.546 1.00 96.12 181 GLY A N 1
ATOM 1429 C CA . GLY A 1 181 ? -14.285 -0.335 17.939 1.00 96.12 181 GLY A CA 1
ATOM 1430 C C . GLY A 1 181 ? -15.294 -1.416 18.331 1.00 96.12 181 GLY A C 1
ATOM 1431 O O . GLY A 1 181 ? -14.929 -2.398 18.972 1.00 96.12 181 GLY A O 1
ATOM 1432 N N . LYS A 1 182 ? -16.550 -1.280 17.886 1.00 96.94 182 LYS A N 1
ATOM 1433 C CA . LYS A 1 182 ? -17.583 -2.300 18.101 1.00 96.94 182 LYS A CA 1
ATOM 1434 C C . LYS A 1 182 ? -17.240 -3.592 17.361 1.00 96.94 182 LYS A C 1
ATOM 1436 O O . LYS A 1 182 ? -17.325 -4.664 17.946 1.00 96.94 182 LYS A O 1
ATOM 1441 N N . LEU A 1 183 ? -16.790 -3.480 16.112 1.00 96.31 183 LEU A N 1
ATOM 1442 C CA . LEU A 1 183 ? -16.368 -4.630 15.316 1.00 96.31 183 LEU A CA 1
ATOM 1443 C C . LEU A 1 183 ? -15.222 -5.400 15.988 1.00 96.31 183 LEU A C 1
ATOM 1445 O O . LEU A 1 183 ? -15.246 -6.625 16.017 1.00 96.31 183 LEU A O 1
ATOM 1449 N N . ALA A 1 184 ? -14.253 -4.697 16.577 1.00 97.25 184 ALA A N 1
ATOM 1450 C CA . ALA A 1 184 ? -13.168 -5.322 17.332 1.00 97.25 184 ALA A CA 1
ATOM 1451 C C . ALA A 1 184 ? -13.669 -6.105 18.555 1.00 97.25 184 ALA A C 1
ATOM 1453 O O . ALA A 1 184 ? -13.245 -7.240 18.771 1.00 97.25 184 ALA A O 1
ATOM 1454 N N . VAL A 1 185 ? -14.629 -5.547 19.302 1.00 97.81 185 VAL A N 1
ATOM 1455 C CA . VAL A 1 185 ? -15.276 -6.238 20.431 1.00 97.81 185 VAL A CA 1
ATOM 1456 C C . VAL A 1 185 ? -16.017 -7.492 19.965 1.00 97.81 185 VAL A C 1
ATOM 1458 O O . VAL A 1 185 ? -15.829 -8.559 20.551 1.00 97.81 185 VAL A O 1
ATOM 1461 N N . ASP A 1 186 ? -16.815 -7.385 18.902 1.00 97.12 186 ASP A N 1
ATOM 1462 C CA . ASP A 1 186 ? -17.619 -8.496 18.378 1.00 97.12 186 ASP A CA 1
ATOM 1463 C C . ASP A 1 186 ? -16.732 -9.646 17.866 1.00 97.12 186 ASP A C 1
ATOM 1465 O O . ASP A 1 186 ? -17.030 -10.819 18.103 1.00 97.12 186 ASP A O 1
ATOM 1469 N N . LEU A 1 187 ? -15.606 -9.315 17.226 1.00 96.19 187 LEU A N 1
ATOM 1470 C CA . LEU A 1 187 ? -14.621 -10.283 16.733 1.00 96.19 187 LEU A CA 1
ATOM 1471 C C . LEU A 1 187 ? -13.657 -10.789 17.815 1.00 96.19 187 LEU A C 1
ATOM 1473 O O . LEU A 1 187 ? -12.933 -11.752 17.572 1.00 96.19 187 LEU A O 1
ATOM 1477 N N . ARG A 1 188 ? -13.647 -10.172 19.005 1.00 97.62 188 ARG A N 1
ATOM 1478 C CA . ARG A 1 188 ? -12.687 -10.443 20.092 1.00 97.62 188 ARG A CA 1
ATOM 1479 C C . ARG A 1 188 ? -11.230 -10.302 19.638 1.00 97.62 188 ARG A C 1
ATOM 1481 O O . ARG A 1 188 ? -10.383 -11.124 19.981 1.00 97.62 188 ARG A O 1
ATOM 1488 N N . LEU A 1 189 ? -10.960 -9.257 18.863 1.00 96.69 189 LEU A N 1
ATOM 1489 C CA . LEU A 1 189 ? -9.632 -8.909 18.366 1.00 96.69 189 LEU A CA 1
ATOM 1490 C C . LEU A 1 189 ? -9.219 -7.536 18.889 1.00 96.69 189 LEU A C 1
ATOM 1492 O O . LEU A 1 189 ? -10.066 -6.678 19.146 1.00 96.69 189 LEU A O 1
ATOM 1496 N N . ASP A 1 190 ? -7.913 -7.302 18.978 1.00 97.00 190 ASP A N 1
ATOM 1497 C CA . ASP A 1 190 ? -7.402 -5.965 19.256 1.00 97.00 190 ASP A CA 1
ATOM 1498 C C . ASP A 1 190 ? -7.801 -5.000 18.134 1.00 97.00 190 ASP A C 1
ATOM 1500 O O . ASP A 1 190 ? -7.743 -5.328 16.943 1.00 97.00 190 ASP A O 1
ATOM 1504 N N . ILE A 1 191 ? -8.184 -3.775 18.507 1.00 97.50 191 ILE A N 1
ATOM 1505 C CA . ILE A 1 191 ? -8.634 -2.763 17.541 1.00 97.50 191 ILE A CA 1
ATOM 1506 C C . ILE A 1 191 ? -7.557 -2.453 16.489 1.00 97.50 191 ILE A C 1
ATOM 1508 O O . ILE A 1 191 ? -7.882 -2.193 15.332 1.00 97.50 191 ILE A O 1
ATOM 1512 N N . GLU A 1 192 ? -6.278 -2.532 16.865 1.00 97.44 192 GLU A N 1
ATOM 1513 C CA . GLU A 1 192 ? -5.151 -2.379 15.946 1.00 97.44 192 GLU A CA 1
ATOM 1514 C C . GLU A 1 192 ? -5.153 -3.448 14.852 1.00 97.44 192 GLU A C 1
ATOM 1516 O O . GLU A 1 192 ? -5.045 -3.108 13.671 1.00 97.44 192 GLU A O 1
ATOM 1521 N N . ILE A 1 193 ? -5.332 -4.718 15.233 1.00 97.38 193 ILE A N 1
ATOM 1522 C CA . ILE A 1 193 ? -5.410 -5.849 14.301 1.00 97.38 193 ILE A CA 1
ATOM 1523 C C . ILE A 1 193 ? -6.563 -5.612 13.328 1.00 97.38 193 ILE A C 1
ATOM 1525 O O . ILE A 1 193 ? -6.353 -5.653 12.120 1.00 97.38 193 ILE A O 1
ATOM 1529 N N . VAL A 1 194 ? -7.748 -5.253 13.830 1.00 98.06 194 VAL A N 1
ATOM 1530 C CA . VAL A 1 194 ? -8.921 -4.989 12.982 1.00 98.06 194 VAL A CA 1
ATOM 1531 C C . VAL A 1 194 ? -8.678 -3.840 12.004 1.00 98.06 194 VAL A C 1
ATOM 1533 O O . VAL A 1 194 ? -8.979 -3.968 10.817 1.00 98.06 194 VAL A O 1
ATOM 1536 N N . ILE A 1 195 ? -8.103 -2.721 12.454 1.00 98.19 195 ILE A N 1
ATOM 1537 C CA . ILE A 1 195 ? -7.802 -1.581 11.574 1.00 98.19 195 ILE A CA 1
ATOM 1538 C C . ILE A 1 195 ? -6.777 -1.976 10.508 1.00 98.19 195 ILE A C 1
ATOM 1540 O O . ILE A 1 195 ? -6.943 -1.639 9.331 1.00 98.19 195 ILE A O 1
ATOM 1544 N N . ASN A 1 196 ? -5.717 -2.684 10.893 1.00 98.19 196 ASN A N 1
ATOM 1545 C CA . ASN A 1 196 ? -4.701 -3.154 9.960 1.00 98.19 196 ASN A CA 1
ATOM 1546 C C . ASN A 1 196 ? -5.285 -4.136 8.939 1.00 98.19 196 ASN A C 1
ATOM 1548 O O . ASN A 1 196 ? -5.023 -3.980 7.742 1.00 98.19 196 ASN A O 1
ATOM 1552 N N . SER A 1 197 ? -6.135 -5.065 9.374 1.00 98.00 197 SER A N 1
ATOM 1553 C CA . SER A 1 197 ? -6.819 -6.005 8.490 1.00 98.00 197 SER A CA 1
ATOM 1554 C C . SER A 1 197 ? -7.761 -5.308 7.525 1.00 98.00 197 SER A C 1
ATOM 1556 O O . SER A 1 197 ? -7.656 -5.533 6.321 1.00 98.00 197 SER A O 1
ATOM 1558 N N . ILE A 1 198 ? -8.590 -4.372 7.985 1.00 97.69 198 ILE A N 1
ATOM 1559 C CA . ILE A 1 198 ? -9.441 -3.558 7.104 1.00 97.69 198 ILE A CA 1
ATOM 1560 C C . ILE A 1 198 ? -8.598 -2.830 6.043 1.00 97.69 198 ILE A C 1
ATOM 1562 O O . ILE A 1 198 ? -8.909 -2.857 4.847 1.00 97.69 198 ILE A O 1
ATOM 1566 N N . ASN A 1 199 ? -7.511 -2.178 6.461 1.00 97.88 199 ASN A N 1
ATOM 1567 C CA . ASN A 1 199 ? -6.680 -1.385 5.560 1.00 97.88 199 ASN A CA 1
ATOM 1568 C C . ASN A 1 199 ? -5.959 -2.234 4.515 1.00 97.88 199 ASN A C 1
ATOM 1570 O O . ASN A 1 199 ? -5.921 -1.851 3.348 1.00 97.88 199 ASN A O 1
ATOM 1574 N N . GLN A 1 200 ? -5.366 -3.359 4.905 1.00 97.44 200 GLN A N 1
ATOM 1575 C CA . GLN A 1 200 ? -4.592 -4.190 3.979 1.00 97.44 200 GLN A CA 1
ATOM 1576 C C . GLN A 1 200 ? -5.490 -5.026 3.058 1.00 97.44 200 GLN A C 1
ATOM 1578 O O . GLN A 1 200 ? -5.159 -5.193 1.884 1.00 97.44 200 GLN A O 1
ATOM 1583 N N . SER A 1 201 ? -6.661 -5.449 3.538 1.00 96.19 201 SER A N 1
ATOM 1584 C CA . SER A 1 201 ? -7.595 -6.298 2.781 1.00 96.19 201 SER A CA 1
ATOM 1585 C C . SER A 1 201 ? -8.383 -5.549 1.707 1.00 96.19 201 SER A C 1
ATOM 1587 O O . SER A 1 201 ? -8.841 -6.143 0.735 1.00 96.19 201 SER A O 1
ATOM 1589 N N . THR A 1 202 ? -8.538 -4.229 1.843 1.00 93.38 202 THR A N 1
ATOM 1590 C CA . THR A 1 202 ? -9.279 -3.393 0.877 1.00 93.38 202 THR A CA 1
ATOM 1591 C C . THR A 1 202 ? -8.427 -2.914 -0.306 1.00 93.38 202 THR A C 1
ATOM 1593 O O . THR A 1 202 ? -8.937 -2.268 -1.225 1.00 93.38 202 THR A O 1
ATOM 1596 N N . GLN A 1 203 ? -7.133 -3.243 -0.320 1.00 90.12 203 GLN A N 1
ATOM 1597 C CA . GLN A 1 203 ? -6.183 -2.888 -1.374 1.00 90.12 203 GLN A CA 1
ATOM 1598 C C . GLN A 1 203 ? -5.960 -4.049 -2.357 1.00 90.12 203 GLN A C 1
ATOM 1600 O O . GLN A 1 203 ? -5.894 -5.224 -1.999 1.00 90.12 203 GLN A O 1
ATOM 1605 N N . GLY A 1 204 ? -5.744 -3.711 -3.631 1.00 85.25 204 GLY A N 1
ATOM 1606 C CA . GLY A 1 204 ? -5.335 -4.687 -4.641 1.00 85.25 204 GLY A CA 1
ATOM 1607 C C . GLY A 1 204 ? -3.983 -5.340 -4.316 1.00 85.25 204 GLY A C 1
ATOM 1608 O O . GLY A 1 204 ? -2.965 -4.660 -4.194 1.00 85.25 204 GLY A O 1
ATOM 1609 N N . GLY A 1 205 ? -3.945 -6.671 -4.239 1.00 85.69 205 GLY A N 1
ATOM 1610 C CA . GLY A 1 205 ? -2.748 -7.406 -3.813 1.00 85.69 205 GLY A CA 1
ATOM 1611 C C . GLY A 1 205 ? -2.596 -7.547 -2.300 1.00 85.69 205 GLY A C 1
ATOM 1612 O O . GLY A 1 205 ? -1.515 -7.929 -1.866 1.00 85.69 205 GLY A O 1
ATOM 1613 N N . GLY A 1 206 ? -3.649 -7.261 -1.524 1.00 89.75 206 GLY A N 1
ATOM 1614 C CA . GLY A 1 206 ? -3.661 -7.407 -0.068 1.00 89.75 206 GLY A CA 1
ATOM 1615 C C . GLY A 1 206 ? -3.140 -8.756 0.430 1.00 89.75 206 GLY A C 1
ATOM 1616 O O . GLY A 1 206 ? -2.408 -8.766 1.404 1.00 89.75 206 GLY A O 1
ATOM 1617 N N . HIS A 1 207 ? -3.366 -9.859 -0.296 1.00 88.44 207 HIS A N 1
ATOM 1618 C CA . HIS A 1 207 ? -2.872 -11.203 0.057 1.00 88.44 207 HIS A CA 1
ATOM 1619 C C . HIS A 1 207 ? -1.347 -11.326 0.246 1.00 88.44 207 HIS A C 1
ATOM 1621 O O . HIS A 1 207 ? -0.889 -12.308 0.816 1.00 88.44 207 HIS A O 1
ATOM 1627 N N . TYR A 1 208 ? -0.545 -10.362 -0.223 1.00 89.94 208 TYR A N 1
ATOM 1628 C CA . TYR A 1 208 ? 0.894 -10.325 0.074 1.00 89.94 208 TYR A CA 1
ATOM 1629 C C . TYR A 1 208 ? 1.226 -9.683 1.429 1.00 89.94 208 TYR A C 1
ATOM 1631 O O . TYR A 1 208 ? 2.368 -9.761 1.880 1.00 89.94 208 TYR A O 1
ATOM 1639 N N . LEU A 1 209 ? 0.272 -8.993 2.052 1.00 93.94 209 LEU A N 1
ATOM 1640 C CA . LEU A 1 209 ? 0.446 -8.249 3.293 1.00 93.94 209 LEU A CA 1
ATOM 1641 C C . LEU A 1 209 ? -0.004 -9.089 4.491 1.00 93.94 209 LEU A C 1
ATOM 1643 O O . LEU A 1 209 ? -1.015 -9.780 4.444 1.00 93.94 209 LEU A O 1
ATOM 1647 N N . VAL A 1 210 ? 0.746 -8.986 5.587 1.00 93.50 210 VAL A N 1
ATOM 1648 C CA . VAL A 1 210 ? 0.637 -9.895 6.739 1.00 93.50 210 VAL A CA 1
ATOM 1649 C C . VAL A 1 210 ? -0.672 -9.772 7.520 1.00 93.50 210 VAL A C 1
ATOM 1651 O O . VAL A 1 210 ? -1.122 -10.758 8.088 1.00 93.50 210 VAL A O 1
ATOM 1654 N N . ASN A 1 211 ? -1.286 -8.587 7.547 1.00 95.94 211 ASN A N 1
ATOM 1655 C CA . ASN A 1 211 ? -2.542 -8.369 8.263 1.00 95.94 211 ASN A CA 1
ATOM 1656 C C . ASN A 1 211 ? -3.758 -8.537 7.348 1.00 95.94 211 ASN A C 1
ATOM 1658 O O . ASN A 1 211 ? -4.882 -8.391 7.820 1.00 95.94 211 ASN A O 1
ATOM 1662 N N . SER A 1 212 ? -3.560 -8.777 6.047 1.00 94.19 212 SER A N 1
ATOM 1663 C CA . SER A 1 212 ? -4.680 -8.967 5.135 1.00 94.19 212 SER A CA 1
ATOM 1664 C C . SER A 1 212 ? -5.438 -10.235 5.494 1.00 94.19 212 SER A C 1
ATOM 1666 O O . SER A 1 212 ? -4.853 -11.276 5.769 1.00 94.19 212 SER A O 1
ATOM 1668 N N . ASP A 1 213 ? -6.753 -10.135 5.416 1.00 94.88 213 ASP A N 1
ATOM 1669 C CA . ASP A 1 213 ? -7.685 -11.171 5.805 1.00 94.88 213 ASP A CA 1
ATOM 1670 C C . ASP A 1 213 ? -8.805 -11.254 4.761 1.00 94.88 213 ASP A C 1
ATOM 1672 O O . ASP A 1 213 ? -9.281 -10.244 4.226 1.00 94.88 213 ASP A O 1
ATOM 1676 N N . ILE A 1 214 ? -9.180 -12.482 4.415 1.00 92.25 214 ILE A N 1
ATOM 1677 C CA . ILE A 1 214 ? -10.108 -12.736 3.317 1.00 92.25 214 ILE A CA 1
ATOM 1678 C C . ILE A 1 214 ? -11.536 -12.294 3.651 1.00 92.25 214 ILE A C 1
ATOM 1680 O O . ILE A 1 214 ? -12.229 -11.785 2.769 1.00 92.25 214 ILE A O 1
ATOM 1684 N N . ASP A 1 215 ? -11.963 -12.392 4.909 1.00 93.56 215 ASP A N 1
ATOM 1685 C CA . ASP A 1 215 ? -13.312 -12.017 5.331 1.00 93.56 215 ASP A CA 1
ATOM 1686 C C . ASP A 1 215 ? -13.481 -10.499 5.259 1.00 93.56 215 ASP A C 1
ATOM 1688 O O . ASP A 1 215 ? -14.477 -9.994 4.725 1.00 93.56 215 ASP A O 1
ATOM 1692 N N . PHE A 1 216 ? -12.463 -9.749 5.690 1.00 95.69 216 PHE A N 1
ATOM 1693 C CA . PHE A 1 216 ? -12.429 -8.296 5.512 1.00 95.69 216 PHE A CA 1
ATOM 1694 C C . PHE A 1 216 ? -12.365 -7.895 4.034 1.00 95.69 216 PHE A C 1
ATOM 1696 O O . PHE A 1 216 ? -13.014 -6.920 3.640 1.00 95.69 216 PHE A O 1
ATOM 1703 N N . ALA A 1 217 ? -11.631 -8.635 3.198 1.00 94.25 217 ALA A N 1
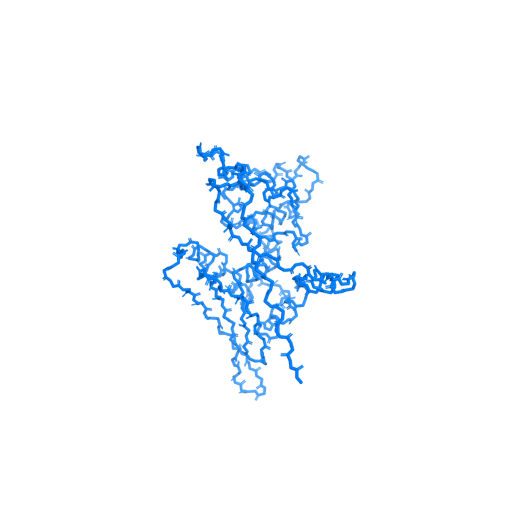ATOM 1704 C CA . ALA A 1 217 ? -11.565 -8.374 1.760 1.00 94.25 217 ALA A CA 1
ATOM 1705 C C . ALA A 1 217 ? -12.932 -8.583 1.086 1.00 94.25 217 ALA A C 1
ATOM 1707 O O . ALA A 1 217 ? -13.377 -7.733 0.306 1.00 94.25 217 ALA A O 1
ATOM 1708 N N . ILE A 1 218 ? -13.631 -9.674 1.419 1.00 92.00 218 ILE A N 1
ATOM 1709 C CA . ILE A 1 218 ? -14.979 -9.982 0.920 1.00 92.00 218 ILE A CA 1
ATOM 1710 C C . ILE A 1 218 ? -15.970 -8.908 1.374 1.00 92.00 218 ILE A C 1
ATOM 1712 O O . ILE A 1 218 ? -16.693 -8.358 0.537 1.00 92.00 218 ILE A O 1
ATOM 1716 N N . CYS A 1 219 ? -15.974 -8.559 2.665 1.00 92.50 219 CYS A N 1
ATOM 1717 C CA . CYS A 1 219 ? -16.810 -7.485 3.205 1.00 92.50 219 CYS A CA 1
ATOM 1718 C C . CYS A 1 219 ? -16.556 -6.162 2.473 1.00 92.50 219 CYS A C 1
ATOM 1720 O O . CYS A 1 219 ? -17.501 -5.493 2.047 1.00 92.50 219 CYS A O 1
ATOM 1722 N N . GLY A 1 220 ? -15.284 -5.817 2.258 1.00 93.25 220 GLY A N 1
ATOM 1723 C CA . GLY A 1 220 ? -14.882 -4.624 1.522 1.00 93.25 220 GLY A CA 1
ATOM 1724 C C . GLY A 1 220 ? -15.388 -4.620 0.079 1.00 93.25 220 GLY A C 1
ATOM 1725 O O . GLY A 1 220 ? -15.974 -3.636 -0.372 1.00 93.25 220 GLY A O 1
ATOM 1726 N N . ALA A 1 221 ? -15.240 -5.734 -0.639 1.00 91.00 221 ALA A N 1
ATOM 1727 C CA . ALA A 1 221 ? -15.726 -5.872 -2.011 1.00 91.00 221 ALA A CA 1
ATOM 1728 C C . ALA A 1 221 ? -17.255 -5.752 -2.102 1.00 91.00 221 ALA A C 1
ATOM 1730 O O . ALA A 1 221 ? -17.776 -5.089 -3.006 1.00 91.00 221 ALA A O 1
ATOM 1731 N N . TYR A 1 222 ? -17.985 -6.343 -1.155 1.00 90.06 222 TYR A N 1
ATOM 1732 C CA . TYR A 1 222 ? -19.442 -6.224 -1.086 1.00 90.06 222 TYR A CA 1
ATOM 1733 C C . TYR A 1 222 ? -19.879 -4.787 -0.784 1.00 90.06 222 TYR A C 1
ATOM 1735 O O . TYR A 1 222 ? -20.752 -4.247 -1.466 1.00 90.06 222 TYR A O 1
ATOM 1743 N N . ALA A 1 223 ? -19.233 -4.133 0.184 1.00 91.50 223 ALA A N 1
ATOM 1744 C CA . ALA A 1 223 ? -19.512 -2.745 0.539 1.00 91.50 223 ALA A CA 1
ATOM 1745 C C . ALA A 1 223 ? -19.234 -1.789 -0.632 1.00 91.50 223 ALA A C 1
ATOM 1747 O O . ALA A 1 223 ? -20.079 -0.952 -0.957 1.00 91.50 223 ALA A O 1
ATOM 1748 N N . ALA A 1 224 ? -18.100 -1.958 -1.320 1.00 88.06 224 ALA A N 1
ATOM 1749 C CA . ALA A 1 224 ? -17.718 -1.153 -2.479 1.00 88.06 224 ALA A CA 1
ATOM 1750 C C . ALA A 1 224 ? -18.678 -1.324 -3.668 1.00 88.06 224 ALA A C 1
ATOM 1752 O O . ALA A 1 224 ? -18.864 -0.398 -4.459 1.00 88.06 224 ALA A O 1
ATOM 1753 N N . THR A 1 225 ? -19.304 -2.496 -3.799 1.00 89.69 225 THR A N 1
ATOM 1754 C CA . THR A 1 225 ? -20.192 -2.820 -4.924 1.00 89.69 225 THR A CA 1
ATOM 1755 C C . THR A 1 225 ? -21.681 -2.707 -4.600 1.00 89.69 225 THR A C 1
ATOM 1757 O O . THR A 1 225 ? -22.506 -2.909 -5.491 1.00 89.69 225 THR A O 1
ATOM 1760 N N . LYS A 1 226 ? -22.059 -2.318 -3.373 1.00 87.44 226 LYS A N 1
ATOM 1761 C CA . LYS A 1 226 ? -23.464 -2.284 -2.916 1.00 87.44 226 LYS A CA 1
ATOM 1762 C C . LYS A 1 226 ? -24.405 -1.470 -3.813 1.00 87.44 226 LYS A C 1
ATOM 1764 O O . LYS A 1 226 ? -25.570 -1.819 -3.951 1.00 87.44 226 LYS A O 1
ATOM 1769 N N . ASN A 1 227 ? -23.883 -0.414 -4.440 1.00 86.75 227 ASN A N 1
ATOM 1770 C CA . ASN A 1 227 ? -24.640 0.506 -5.297 1.00 86.75 227 ASN A CA 1
ATOM 1771 C C . ASN A 1 227 ? -24.386 0.293 -6.801 1.00 86.75 227 ASN A C 1
ATOM 1773 O O . ASN A 1 227 ? -24.877 1.065 -7.628 1.00 86.75 227 ASN A O 1
ATOM 1777 N N . VAL A 1 228 ? -23.595 -0.715 -7.178 1.00 88.12 228 VAL A N 1
ATOM 1778 C CA . VAL A 1 228 ? -23.326 -1.036 -8.583 1.00 88.12 228 VAL A CA 1
ATOM 1779 C C . VAL A 1 228 ? -24.532 -1.787 -9.141 1.00 88.12 228 VAL A C 1
ATOM 1781 O O . VAL A 1 228 ? -24.821 -2.894 -8.705 1.00 88.12 228 VAL A O 1
ATOM 1784 N N . LYS A 1 229 ? -25.235 -1.178 -10.105 1.00 90.62 229 LYS A N 1
ATOM 1785 C CA . LYS A 1 229 ? -26.429 -1.767 -10.744 1.00 90.62 229 LYS A CA 1
ATOM 1786 C C . LYS A 1 229 ? -26.102 -2.864 -11.761 1.00 90.62 229 LYS A C 1
ATOM 1788 O O . LYS A 1 229 ? -26.963 -3.668 -12.096 1.00 90.62 229 LYS A O 1
ATOM 1793 N N . ASP A 1 230 ? -24.882 -2.859 -12.291 1.00 92.00 230 ASP A N 1
ATOM 1794 C CA . ASP A 1 230 ? -24.404 -3.893 -13.204 1.00 92.00 230 ASP A CA 1
ATOM 1795 C C . ASP A 1 230 ? -23.982 -5.129 -12.397 1.00 92.00 230 ASP A C 1
ATOM 1797 O O . ASP A 1 230 ? -22.890 -5.182 -11.824 1.00 92.00 230 ASP A O 1
ATOM 1801 N N . GLU A 1 231 ? -24.868 -6.123 -12.349 1.00 88.25 231 GLU A N 1
ATOM 1802 C CA . GLU A 1 231 ? -24.638 -7.383 -11.636 1.00 88.25 231 GLU A CA 1
ATOM 1803 C C . GLU A 1 231 ? -23.450 -8.178 -12.202 1.00 88.25 231 GLU A C 1
ATOM 1805 O O . GLU A 1 231 ? -22.741 -8.857 -11.453 1.00 88.25 231 GLU A O 1
ATOM 1810 N N . GLY A 1 232 ? -23.171 -8.064 -13.505 1.00 86.62 232 GLY A N 1
ATOM 1811 C CA . GLY A 1 232 ? -22.015 -8.703 -14.134 1.00 86.62 232 GLY A CA 1
ATOM 1812 C C . GLY A 1 232 ? -20.705 -8.089 -13.644 1.00 86.62 232 GLY A C 1
ATOM 1813 O O . GLY A 1 232 ? -19.796 -8.806 -13.214 1.00 86.62 232 GLY A O 1
ATOM 1814 N N . LEU A 1 233 ? -20.628 -6.757 -13.628 1.00 84.81 233 LEU A N 1
ATOM 1815 C CA . LEU A 1 233 ? -19.488 -6.016 -13.090 1.00 84.81 233 LEU A CA 1
ATOM 1816 C C . LEU A 1 233 ? -19.303 -6.291 -11.594 1.00 84.81 233 LEU A C 1
ATOM 1818 O O . LEU A 1 233 ? -18.189 -6.601 -11.167 1.00 84.81 233 LEU A O 1
ATOM 1822 N N . LYS A 1 234 ? -20.382 -6.242 -10.808 1.00 85.88 234 LYS A N 1
ATOM 1823 C CA . LYS A 1 234 ? -20.371 -6.549 -9.371 1.00 85.88 234 LYS A CA 1
ATOM 1824 C C . LYS A 1 234 ? -19.813 -7.944 -9.097 1.00 85.88 234 LYS A C 1
ATOM 1826 O O . LYS A 1 234 ? -18.851 -8.079 -8.340 1.00 85.88 234 LYS A O 1
ATOM 1831 N N . LYS A 1 235 ? -20.335 -8.970 -9.778 1.00 85.44 235 LYS A N 1
ATOM 1832 C CA . LYS A 1 235 ? -19.833 -10.346 -9.662 1.00 85.44 235 LYS A CA 1
ATOM 1833 C C . LYS A 1 235 ? -18.363 -10.446 -10.066 1.00 85.44 235 LYS A C 1
ATOM 1835 O O . LYS A 1 235 ? -17.593 -11.107 -9.377 1.00 85.44 235 LYS A O 1
ATOM 1840 N N . SER A 1 236 ? -17.947 -9.752 -11.127 1.00 83.56 236 SER A N 1
ATOM 1841 C CA . SER A 1 236 ? -16.551 -9.761 -11.586 1.00 83.56 236 SER A CA 1
ATOM 1842 C C . SER A 1 236 ? -15.564 -9.164 -10.576 1.00 83.56 236 SER A C 1
ATOM 1844 O O . SER A 1 236 ? -14.392 -9.535 -10.584 1.00 83.56 236 SER A O 1
ATOM 1846 N N . ILE A 1 237 ? -16.018 -8.241 -9.722 1.00 81.69 237 ILE A N 1
ATOM 1847 C CA . ILE A 1 237 ? -15.207 -7.629 -8.664 1.00 81.69 237 ILE A CA 1
ATOM 1848 C C . ILE A 1 237 ? -15.126 -8.572 -7.465 1.00 81.69 237 ILE A C 1
ATOM 1850 O O . ILE A 1 237 ? -14.025 -8.874 -7.019 1.00 81.69 237 ILE A O 1
ATOM 1854 N N . VAL A 1 238 ? -16.266 -9.078 -6.983 1.00 82.00 238 VAL A N 1
ATOM 1855 C CA . VAL A 1 238 ? -16.316 -9.945 -5.791 1.00 82.00 238 VAL A CA 1
ATOM 1856 C C . VAL A 1 238 ? -15.598 -11.277 -6.033 1.00 82.00 238 VAL A C 1
ATOM 1858 O O . VAL A 1 238 ? -14.814 -11.711 -5.198 1.00 82.00 238 VAL A O 1
ATOM 1861 N N . VAL A 1 239 ? -15.789 -11.907 -7.198 1.00 79.94 239 VAL A N 1
ATOM 1862 C CA . VAL A 1 239 ? -15.159 -13.204 -7.513 1.00 79.94 239 VAL A CA 1
ATOM 1863 C C . VAL A 1 239 ? -13.630 -13.113 -7.545 1.00 79.94 239 VAL A C 1
ATOM 1865 O O . VAL A 1 239 ? -12.966 -14.049 -7.121 1.00 79.94 239 VAL A O 1
ATOM 1868 N N . LYS A 1 240 ? -13.057 -11.978 -7.967 1.00 75.31 240 LYS A N 1
ATOM 1869 C CA . LYS A 1 240 ? -11.597 -11.757 -7.973 1.00 75.31 240 LYS A CA 1
ATOM 1870 C C . LYS A 1 240 ? -10.965 -11.667 -6.580 1.00 75.31 240 LYS A C 1
ATOM 1872 O O . LYS A 1 240 ? -9.748 -11.568 -6.494 1.00 75.31 240 LYS A O 1
ATOM 1877 N N . VAL A 1 241 ? -11.777 -11.605 -5.527 1.00 73.69 241 VAL A N 1
ATOM 1878 C CA . VAL A 1 241 ? -11.319 -11.590 -4.132 1.00 73.69 241 VAL A CA 1
ATOM 1879 C C . VAL A 1 241 ? -11.360 -12.992 -3.515 1.00 73.69 241 VAL A C 1
ATOM 1881 O O . VAL A 1 241 ? -10.620 -13.260 -2.579 1.00 73.69 241 VAL A O 1
ATOM 1884 N N . ILE A 1 242 ? -12.213 -13.876 -4.043 1.00 60.38 242 ILE A N 1
ATOM 1885 C CA . ILE A 1 242 ? -12.455 -15.230 -3.515 1.00 60.38 242 ILE A CA 1
ATOM 1886 C C . ILE A 1 242 ? -11.529 -16.276 -4.168 1.00 60.38 242 ILE A C 1
ATOM 1888 O O . ILE A 1 242 ? -11.290 -17.325 -3.576 1.00 60.38 242 ILE A O 1
ATOM 1892 N N . ILE A 1 243 ? -11.038 -16.005 -5.385 1.00 47.44 243 ILE A N 1
ATOM 1893 C CA . ILE A 1 243 ? -10.109 -16.855 -6.156 1.00 47.44 243 ILE A CA 1
ATOM 1894 C C . ILE A 1 243 ? -8.683 -16.338 -5.987 1.00 47.44 243 ILE A C 1
ATOM 1896 O O . ILE A 1 243 ? -7.786 -17.179 -5.777 1.00 47.44 243 ILE A O 1
#

Radius of gyration: 23.1 Å; chains: 1; bounding box: 57×45×68 Å

Organism: Dufourea novaeangliae (NCBI:txid178035)

Secondary structure (DSSP, 8-state):
-------PPPPPPGGGTTS------------HHHHHHHHHTT---HHHHHHHHHHHSTTTTSPP-TTS--HHHHHHHHIIIIIHHHHHTPPTTS---EEEEEEEEEETTEEEEEEEEEE---STT------B-SSEEEEEHHHHHHHHHHHHHHHHHHHHHTT-----HHHHHHS-TTTHHHHHHHHT--HHHHHHHHHHHTSTTGGGSTT--HHHHHHHHHHHHTT---HHHHHHHHHHHH-

Sequence (243 aa):
MNGSLCVRGCSKPATLMAHTVAKEYNVVGMTVKDFLDKHTDMEFNLTELRKMFKLHCHDYMENLVLDKASKAVEFCSKVIYEVGPESRKVKKGTGDKVWKFVFKKKVDNKEVSHFVFIATYKQENAEFKPDNTQNTMILSLKQAALLGHDTFARLVEIGLNSHKILLTPLAGACFCKEDVGKLAVDLRLDIEIVINSINQSTQGGGHYLVNSDIDFAICGAYAATKNVKDEGLKKSIVVKVII

Foldseek 3Di:
DDDDPPDDDDPDDPVCVVPDDPDDDDCPDDDPVRVCCVVVVPPDDLVVLQVLVCLQQVCQVPQDDPPDDGPLQVLLCCLQPPVVVVQVVDAQPPDKDKDKDWRWDQDPNDIDIAIEIEMDQRYVPRDDDWDGDSRYTYHYSQSSNLSSLVVVLSVQVVCVVVVHHDAGPLLVLQDPSVCLVVVCVVVVHDSSLSSSQSRLLSDDPSVSPDSHDLVSVLSSLCSNCVPPPPPVVSCVSNVVSVD